Protein AF-A0A7I8W9K2-F1 (afdb_monomer)

Nearest PDB structures (foldseek):
  5vo0-assembly1_D  TM=5.018E-01  e=1.027E-08  Danio rerio
  3hcs-assembly1_A  TM=4.971E-01  e=1.873E-08  Homo sapiens
  5h7r-assembly1_D  TM=5.453E-01  e=1.489E-05  Homo sapiens
  5din-assembly1_A  TM=5.392E-01  e=4.636E-05  Homo sapiens
  4wz2-assembly3_C  TM=7.293E-01  e=5.681E-03  Legionella pneumophila str. Paris

InterPro domains:
  IPR001841 Zinc finger, RING-type [PS50089] (8-43)
  IPR013083 Zinc finger, RING/FYVE/PHD-type [G3DSA:3.30.40.10] (7-65)
  IPR013083 Zinc finger, RING/FYVE/PHD-type [G3DSA:3.30.40.10] (66-143)

Radius of gyration: 35.82 Å; Cα contacts (8 Å, |Δi|>4): 199; chains: 1; bounding box: 78×26×109 Å

Secondary structure (DSSP, 8-state):
---SSSS-TTT--STTEEEE-TTS-EEEHHHHHHHHHHH-B-TTSSSB--GGGPEEP---S-----EEE-TTGGGT---EEEGGGHHHHHHH-TT-EEE-TTS-EEEGGGHHHHHHH-SEEE-TTT--EEEB-TTS-B-S-HHHHHHHHHHHHHHHHHHHHHHHHHHHHHHHHHHHHHHHHHHHHHHHHHHHHHHHHHHHHHHHHHHHHHHHHHHHHHHTT-

Structure (mmCIF, N/CA/C/O backbone):
data_AF-A0A7I8W9K2-F1
#
_entry.id   AF-A0A7I8W9K2-F1
#
loop_
_atom_site.group_PDB
_atom_site.id
_atom_site.type_symbol
_atom_site.label_atom_id
_atom_site.label_alt_id
_atom_site.label_comp_id
_atom_site.label_asym_id
_atom_site.label_entity_id
_atom_site.label_seq_id
_atom_site.pdbx_PDB_ins_code
_atom_site.Cartn_x
_atom_site.Cartn_y
_atom_site.Cartn_z
_atom_site.occupancy
_atom_site.B_iso_or_equiv
_atom_site.auth_seq_id
_atom_site.auth_comp_id
_atom_site.auth_asym_id
_atom_site.auth_atom_id
_atom_site.pdbx_PDB_model_num
ATOM 1 N N . MET A 1 1 ? -45.034 -5.110 -5.302 1.00 35.03 1 MET A N 1
ATOM 2 C CA . MET A 1 1 ? -44.748 -4.056 -4.300 1.00 35.03 1 MET A CA 1
ATOM 3 C C . MET A 1 1 ? -43.689 -4.571 -3.325 1.00 35.03 1 MET A C 1
ATOM 5 O O . MET A 1 1 ? -44.062 -5.286 -2.407 1.00 35.03 1 MET A O 1
ATOM 9 N N . GLY A 1 2 ? -42.384 -4.327 -3.512 1.00 41.03 2 GLY A N 1
ATOM 10 C CA . GLY A 1 2 ? -41.411 -4.989 -2.618 1.00 41.03 2 GLY A CA 1
ATOM 11 C C . GLY A 1 2 ? -39.922 -4.679 -2.772 1.00 41.03 2 GLY A C 1
ATOM 12 O O . GLY A 1 2 ? -39.135 -5.603 -2.649 1.00 41.03 2 GLY A O 1
ATOM 13 N N . LEU A 1 3 ? -39.515 -3.428 -3.021 1.00 41.66 3 LEU A N 1
ATOM 14 C CA . LEU A 1 3 ? -38.087 -3.090 -3.209 1.00 41.66 3 LEU A CA 1
ATOM 15 C C . LEU A 1 3 ? -37.540 -1.968 -2.302 1.00 41.66 3 LEU A C 1
ATOM 17 O O . LEU A 1 3 ? -36.414 -1.534 -2.496 1.00 41.66 3 LEU A O 1
ATOM 21 N N . LEU A 1 4 ? -38.279 -1.503 -1.285 1.00 45.50 4 LEU A N 1
ATOM 22 C CA . LEU A 1 4 ? -37.840 -0.367 -0.445 1.00 45.50 4 LEU A CA 1
ATOM 23 C C . LEU A 1 4 ? -37.271 -0.740 0.939 1.00 45.50 4 LEU A C 1
ATOM 25 O O . LEU A 1 4 ? -37.030 0.145 1.756 1.00 45.50 4 LEU A O 1
ATOM 29 N N . ASN A 1 5 ? -37.051 -2.028 1.223 1.00 55.22 5 ASN A N 1
ATOM 30 C CA . ASN A 1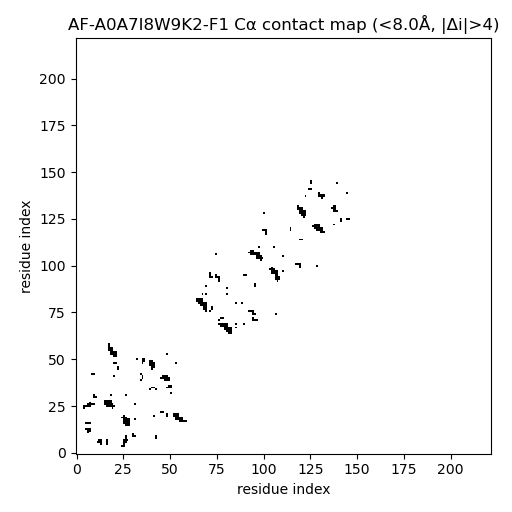 5 ? -36.695 -2.507 2.571 1.00 55.22 5 ASN A CA 1
ATOM 31 C C . ASN A 1 5 ? -35.234 -2.957 2.752 1.00 55.22 5 ASN A C 1
ATOM 33 O O . ASN A 1 5 ? -34.888 -3.439 3.833 1.00 55.22 5 ASN A O 1
ATOM 37 N N . ASP A 1 6 ? -34.378 -2.765 1.745 1.00 66.06 6 ASP A N 1
ATOM 38 C CA . ASP A 1 6 ? -32.968 -3.186 1.772 1.00 66.06 6 ASP A CA 1
ATOM 39 C C . ASP A 1 6 ? -31.984 -2.006 1.685 1.00 66.06 6 ASP A C 1
ATOM 41 O O . ASP A 1 6 ? -30.847 -2.171 1.262 1.00 66.06 6 ASP A O 1
ATOM 45 N N . ILE A 1 7 ? -32.388 -0.808 2.124 1.00 74.06 7 ILE A N 1
ATOM 46 C CA . ILE A 1 7 ? -31.500 0.359 2.255 1.00 74.06 7 ILE A CA 1
ATOM 47 C C . ILE A 1 7 ? -31.399 0.743 3.733 1.00 74.06 7 ILE A C 1
ATOM 49 O O . ILE A 1 7 ? -32.410 0.925 4.416 1.00 74.06 7 ILE A O 1
ATOM 53 N N . CYS A 1 8 ? -30.177 0.894 4.249 1.00 83.75 8 CYS A N 1
ATOM 54 C CA . CYS A 1 8 ? -29.978 1.386 5.607 1.00 83.75 8 CYS A CA 1
ATOM 55 C C . CYS A 1 8 ? -30.310 2.883 5.679 1.00 83.75 8 CYS A C 1
ATOM 57 O O . CYS A 1 8 ? -29.590 3.695 5.118 1.00 83.75 8 CYS A O 1
ATOM 59 N N . LEU A 1 9 ? -31.330 3.281 6.443 1.00 81.50 9 LEU A N 1
ATOM 60 C CA . LEU A 1 9 ? -31.751 4.693 6.557 1.00 81.50 9 LEU A CA 1
ATOM 61 C C . LEU A 1 9 ? -30.747 5.621 7.272 1.00 81.50 9 LEU A C 1
ATOM 63 O O . LEU A 1 9 ? -30.999 6.814 7.389 1.00 81.50 9 LEU A O 1
ATOM 67 N N . ILE A 1 10 ? -29.644 5.083 7.802 1.00 83.56 10 ILE A N 1
ATOM 68 C CA . ILE A 1 10 ? -28.593 5.879 8.452 1.00 83.56 10 ILE A CA 1
ATOM 69 C C . ILE A 1 10 ? -27.501 6.263 7.445 1.00 83.56 10 ILE A C 1
ATOM 71 O O . ILE A 1 10 ? -27.052 7.402 7.451 1.00 83.56 10 ILE A O 1
ATOM 75 N N . CYS A 1 11 ? -27.062 5.325 6.598 1.00 85.12 11 CYS A N 1
ATOM 76 C CA . CYS A 1 11 ? -25.961 5.534 5.646 1.00 85.12 11 CYS A CA 1
ATOM 77 C C . CYS A 1 11 ? -26.377 5.443 4.171 1.00 85.12 11 CYS A C 1
ATOM 79 O O . CYS A 1 11 ? -25.538 5.587 3.289 1.00 85.12 11 CYS A O 1
ATOM 81 N N . SER A 1 12 ? -27.652 5.167 3.904 1.00 81.56 12 SER A N 1
ATOM 82 C CA . SER A 1 12 ? -28.241 5.003 2.572 1.00 81.56 12 SER A CA 1
ATOM 83 C C . SER A 1 12 ? -27.570 3.931 1.700 1.00 81.56 12 SER A C 1
ATOM 85 O O . SER A 1 12 ? -27.620 4.008 0.477 1.00 81.56 12 SER A O 1
ATOM 87 N N . ASN A 1 13 ? -26.961 2.908 2.312 1.00 70.44 13 ASN A N 1
ATOM 88 C CA . ASN A 1 13 ? -26.264 1.818 1.619 1.00 70.44 13 ASN A CA 1
ATOM 89 C C . ASN A 1 13 ? -27.007 0.472 1.778 1.00 70.44 13 ASN A C 1
ATOM 91 O O . ASN A 1 13 ? -27.654 0.223 2.799 1.00 70.44 13 ASN A O 1
ATOM 95 N N . VAL A 1 14 ? -26.887 -0.394 0.767 1.00 67.06 14 VAL A N 1
ATOM 96 C CA . VAL A 1 14 ? -27.492 -1.742 0.676 1.00 67.06 14 VAL A CA 1
ATOM 97 C C . VAL A 1 14 ? -26.505 -2.835 1.113 1.00 67.06 14 VAL A C 1
ATOM 99 O O . VAL A 1 14 ? -26.891 -3.889 1.613 1.00 67.06 14 VAL A O 1
ATOM 102 N N . SER A 1 15 ? -25.202 -2.590 0.951 1.00 58.88 15 SER A N 1
ATOM 103 C CA . SER A 1 15 ? -24.179 -3.646 0.961 1.00 58.88 15 SER A CA 1
ATOM 104 C C . SER A 1 15 ? -23.826 -4.222 2.341 1.00 58.88 15 SER A C 1
ATOM 106 O O . SER A 1 15 ? -23.257 -5.311 2.406 1.00 58.88 15 SER A O 1
ATOM 108 N N . GLU A 1 16 ? -24.181 -3.563 3.445 1.00 68.31 16 GLU A N 1
ATOM 109 C CA . GLU A 1 16 ? -23.749 -3.954 4.802 1.00 68.31 16 GLU A CA 1
ATOM 110 C C . GLU A 1 16 ? -24.895 -4.258 5.778 1.00 68.31 16 GLU A C 1
ATOM 112 O O . GLU A 1 16 ? -24.684 -4.415 6.988 1.00 68.31 16 GLU A O 1
ATOM 117 N N . ILE A 1 17 ? -26.122 -4.367 5.272 1.00 75.44 17 ILE A N 1
ATOM 118 C CA . ILE A 1 17 ? -27.289 -4.641 6.106 1.00 75.44 17 ILE A CA 1
ATOM 119 C C . ILE A 1 17 ? -27.158 -6.021 6.754 1.00 75.44 17 ILE A C 1
ATOM 121 O O . ILE A 1 17 ? -27.077 -7.046 6.087 1.00 75.44 17 ILE A O 1
ATOM 125 N N . SER A 1 18 ? -27.117 -6.025 8.082 1.00 80.19 18 SER A N 1
ATOM 126 C CA . SER A 1 18 ? -26.695 -7.183 8.885 1.00 80.19 18 SER A CA 1
ATOM 127 C C . SER A 1 18 ? -27.532 -7.375 10.148 1.00 80.19 18 SER A C 1
ATOM 129 O O . SER A 1 18 ? -27.419 -8.406 10.808 1.00 80.19 18 SER A O 1
ATOM 131 N N . VAL A 1 19 ? -28.382 -6.407 10.498 1.00 87.19 19 VAL A N 1
ATOM 132 C CA . VAL A 1 19 ? -29.244 -6.470 11.684 1.00 87.19 19 VAL A CA 1
ATOM 133 C C . VAL A 1 19 ? -30.659 -6.012 11.362 1.00 87.19 19 VAL A C 1
ATOM 135 O O . VAL A 1 19 ? -30.859 -5.108 10.544 1.00 87.19 19 VAL A O 1
ATOM 138 N N . ARG A 1 20 ? -31.637 -6.616 12.036 1.00 88.31 20 ARG A N 1
ATOM 139 C CA . ARG A 1 20 ? -33.055 -6.269 11.961 1.00 88.31 20 ARG A CA 1
ATOM 140 C C . ARG A 1 20 ? -33.575 -5.867 13.338 1.00 88.31 20 ARG A C 1
ATOM 142 O O . ARG A 1 20 ? -33.264 -6.501 14.342 1.00 88.31 20 ARG A O 1
ATOM 149 N N . THR A 1 21 ? -34.348 -4.789 13.391 1.00 88.94 21 THR A N 1
ATOM 150 C CA . THR A 1 21 ? -35.059 -4.366 14.604 1.00 88.94 21 THR A CA 1
ATOM 151 C C . THR A 1 21 ? -36.351 -5.176 14.790 1.00 88.94 21 THR A C 1
ATOM 153 O O . THR A 1 21 ? -36.904 -5.652 13.798 1.00 88.94 21 THR A O 1
ATOM 156 N N . PRO A 1 22 ? -36.927 -5.241 16.007 1.00 87.44 22 PRO A N 1
ATOM 157 C CA . PRO A 1 22 ? -38.222 -5.894 16.251 1.00 87.44 22 PRO A CA 1
ATOM 158 C C . PRO A 1 22 ? -39.375 -5.346 15.400 1.00 87.44 22 PRO A C 1
ATOM 160 O O . PRO A 1 22 ? -40.290 -6.072 15.041 1.00 87.44 22 PRO A O 1
ATOM 163 N N . CYS A 1 23 ? -39.318 -4.063 15.019 1.00 88.62 23 CYS A N 1
ATOM 164 C CA . CYS A 1 23 ? -40.285 -3.459 14.093 1.00 88.62 23 CYS A CA 1
ATOM 165 C C . CYS A 1 23 ? -40.056 -3.831 12.615 1.00 88.62 23 CYS A C 1
ATOM 167 O O . CYS A 1 23 ? -40.686 -3.258 11.729 1.00 88.62 23 CYS A O 1
ATOM 169 N N . GLY A 1 24 ? -39.126 -4.743 12.328 1.00 85.25 24 GLY A N 1
ATOM 170 C CA . GLY A 1 24 ? -38.904 -5.323 11.008 1.00 85.25 24 GLY A CA 1
ATOM 171 C C . GLY A 1 24 ? -37.949 -4.556 10.092 1.00 85.25 24 GLY A C 1
ATOM 172 O O . GLY A 1 24 ? -37.670 -5.053 8.998 1.00 85.25 24 GLY A O 1
ATOM 173 N N . ARG A 1 25 ? -37.417 -3.399 10.511 1.00 86.56 25 ARG A N 1
ATOM 174 C CA . ARG A 1 25 ? -36.495 -2.575 9.705 1.00 86.56 25 ARG A CA 1
ATOM 175 C C . ARG A 1 25 ? -35.069 -3.103 9.771 1.00 86.56 25 ARG A C 1
ATOM 177 O O . ARG A 1 25 ? -34.633 -3.588 10.812 1.00 86.56 25 ARG A O 1
ATOM 184 N N . LYS A 1 26 ? -34.334 -2.969 8.669 1.00 87.12 26 LYS A N 1
ATOM 185 C CA . LYS A 1 26 ? -32.972 -3.487 8.541 1.00 87.12 26 LYS A CA 1
ATOM 186 C C . LYS A 1 26 ? -31.943 -2.355 8.478 1.00 87.12 26 LYS A C 1
ATOM 188 O O . LYS A 1 26 ? -32.207 -1.300 7.904 1.00 87.12 26 LYS A O 1
ATOM 193 N N . PHE A 1 27 ? -30.773 -2.566 9.076 1.00 86.81 27 PHE A N 1
ATOM 194 C CA . PHE A 1 27 ? -29.684 -1.585 9.121 1.00 86.81 27 PHE A CA 1
ATOM 195 C C . PHE A 1 27 ? -28.313 -2.269 9.034 1.00 86.81 27 PHE A C 1
ATOM 197 O O . PHE A 1 27 ? -28.181 -3.468 9.298 1.00 86.81 27 PHE A O 1
ATOM 204 N N . CYS A 1 28 ? -27.270 -1.494 8.723 1.00 88.50 28 CYS A N 1
ATOM 205 C CA . CYS A 1 28 ? -25.892 -1.930 8.928 1.00 88.50 28 CYS A CA 1
ATOM 206 C C . CYS A 1 28 ? -25.599 -2.040 10.430 1.00 88.50 28 CYS A C 1
ATOM 208 O O . CYS A 1 28 ? -25.979 -1.158 11.209 1.00 88.50 28 CYS A O 1
ATOM 210 N N . LYS A 1 29 ? -24.899 -3.098 10.849 1.00 86.69 29 LYS A N 1
ATOM 211 C CA . LYS A 1 29 ? -24.508 -3.315 12.251 1.00 86.69 29 LYS A CA 1
ATOM 212 C C . LYS A 1 29 ? -23.670 -2.151 12.794 1.00 86.69 29 LYS A C 1
ATOM 214 O O . LYS A 1 29 ? -23.922 -1.680 13.901 1.00 86.69 29 LYS A O 1
ATOM 219 N N . SER A 1 30 ? -22.740 -1.652 11.981 1.00 86.38 30 SER A N 1
ATOM 220 C CA . SER A 1 30 ? -21.901 -0.477 12.256 1.00 86.38 30 SER A CA 1
ATOM 221 C C . SER A 1 30 ? -22.719 0.800 12.479 1.00 86.38 30 SER A C 1
ATOM 223 O O . SER A 1 30 ? -22.367 1.612 13.328 1.00 86.38 30 SER A O 1
ATOM 225 N N . CYS A 1 31 ? -23.841 0.961 11.776 1.00 88.44 31 CYS A N 1
ATOM 226 C CA . CYS A 1 31 ? -24.700 2.137 11.900 1.00 88.44 31 CYS A CA 1
ATOM 227 C C . CYS A 1 31 ? -25.658 2.053 13.096 1.00 88.44 31 CYS A C 1
ATOM 229 O O . CYS A 1 31 ? -25.833 3.033 13.822 1.00 88.44 31 CYS A O 1
ATOM 231 N N . LEU A 1 32 ? -26.305 0.901 13.305 1.00 90.50 32 LEU A N 1
ATOM 232 C CA . LEU A 1 32 ? -27.388 0.794 14.286 1.00 90.50 32 LEU A CA 1
ATOM 233 C C . LEU A 1 32 ? -26.888 0.612 15.724 1.00 90.50 32 LEU A C 1
ATOM 235 O O . LEU A 1 32 ? -27.469 1.208 16.633 1.00 90.50 32 LEU A O 1
ATOM 239 N N . LEU A 1 33 ? -25.823 -0.166 15.958 1.00 89.25 33 LEU A N 1
ATOM 240 C CA . LEU A 1 33 ? -25.354 -0.443 17.325 1.00 89.25 33 LEU A CA 1
ATOM 241 C C . LEU A 1 33 ? -24.956 0.836 18.089 1.00 89.25 33 LEU A C 1
ATOM 243 O O . LEU A 1 33 ? -25.465 1.028 19.198 1.00 89.25 33 LEU A O 1
ATOM 247 N N . PRO A 1 34 ? -24.152 1.766 17.525 1.00 89.38 34 PRO A N 1
ATOM 248 C CA . PRO A 1 34 ? -23.794 3.005 18.222 1.00 89.38 34 PRO A CA 1
ATOM 249 C C . PRO A 1 34 ? -24.986 3.945 18.442 1.00 89.38 34 PRO A C 1
ATOM 251 O O . PRO A 1 34 ? -24.954 4.798 19.333 1.00 89.38 34 PRO A O 1
ATOM 254 N N . TYR A 1 35 ? -26.029 3.838 17.613 1.00 91.00 35 TYR A N 1
ATOM 255 C CA . TYR A 1 35 ? -27.252 4.624 17.761 1.00 91.00 35 TYR A CA 1
ATOM 256 C C . TYR A 1 35 ? -28.097 4.103 18.928 1.00 91.00 35 TYR A C 1
ATOM 258 O O . TYR A 1 35 ? -28.429 4.860 19.843 1.00 91.00 35 TYR A O 1
ATOM 266 N N . VAL A 1 36 ? -28.404 2.803 18.930 1.00 90.88 36 VAL A N 1
ATOM 267 C CA . VAL A 1 36 ? -29.251 2.167 19.951 1.00 90.88 36 VAL A CA 1
ATOM 268 C C . VAL A 1 36 ? -28.601 2.226 21.327 1.00 90.88 36 VAL A C 1
ATOM 270 O O . VAL A 1 36 ? -29.295 2.526 22.296 1.00 90.88 36 VAL A O 1
ATOM 273 N N . ALA A 1 37 ? -27.277 2.059 21.407 1.00 89.12 37 ALA A N 1
ATOM 274 C CA . ALA A 1 37 ? -26.525 2.205 22.653 1.00 89.12 37 ALA A CA 1
ATOM 275 C C . ALA A 1 37 ? -26.700 3.587 23.317 1.00 89.12 37 ALA A C 1
ATOM 277 O O . ALA A 1 37 ? -26.566 3.705 24.531 1.00 89.12 37 ALA A O 1
ATOM 278 N N . ARG A 1 38 ? -27.013 4.631 22.533 1.00 88.62 38 ARG A N 1
ATOM 279 C CA . ARG A 1 38 ? -27.212 6.004 23.028 1.00 88.62 38 ARG A CA 1
ATOM 280 C C . ARG A 1 38 ? -28.679 6.390 23.185 1.00 88.62 38 ARG A C 1
ATOM 282 O O . ARG A 1 38 ? -29.017 7.131 24.103 1.00 88.62 38 ARG A O 1
ATOM 289 N N . LYS A 1 39 ? -29.542 5.974 22.256 1.00 87.94 39 LYS A N 1
ATOM 290 C CA . LYS A 1 39 ? -30.918 6.489 22.133 1.00 87.94 39 LYS A CA 1
ATOM 291 C C . LYS A 1 39 ? -32.008 5.480 22.499 1.00 87.94 39 LYS A C 1
ATOM 293 O O . LYS A 1 39 ? -33.160 5.897 22.603 1.00 87.94 39 LYS A O 1
ATOM 298 N N . PHE A 1 40 ? -31.681 4.194 22.668 1.00 89.62 40 PHE A N 1
ATOM 299 C CA . PHE A 1 40 ? -32.615 3.114 23.046 1.00 89.62 40 PHE A CA 1
ATOM 300 C C . PHE A 1 40 ? -33.936 3.095 22.250 1.00 89.62 40 PHE A C 1
ATOM 302 O O . PHE A 1 40 ? -35.010 2.761 22.758 1.00 89.62 40 PHE A O 1
ATOM 309 N N . SER A 1 41 ? -33.879 3.511 20.988 1.00 91.31 41 SER A N 1
ATOM 310 C CA . SER A 1 41 ? -35.041 3.682 20.120 1.00 91.31 41 SER A CA 1
ATOM 311 C C . SER A 1 41 ? -34.679 3.386 18.674 1.00 91.31 41 SER A C 1
ATOM 313 O O . SER A 1 41 ? -33.517 3.480 18.271 1.00 91.31 41 SER A O 1
ATOM 315 N N . CYS A 1 42 ? -35.683 2.981 17.896 1.00 87.88 42 CYS A N 1
ATOM 316 C CA . CYS A 1 42 ? -35.532 2.826 16.459 1.00 87.88 42 CYS A CA 1
ATOM 317 C C . CYS A 1 42 ? -35.206 4.196 15.839 1.00 87.88 42 CYS A C 1
ATOM 319 O O . CYS A 1 42 ? -35.863 5.172 16.203 1.00 87.88 42 CYS A O 1
ATOM 321 N N . PRO A 1 43 ? -34.271 4.291 14.873 1.00 88.00 43 PRO A N 1
ATOM 322 C CA . PRO A 1 43 ? -33.992 5.543 14.164 1.00 88.00 43 PRO A CA 1
ATOM 323 C C . PRO A 1 43 ? -35.232 6.204 13.545 1.00 88.00 43 PRO A C 1
ATOM 325 O O . PRO A 1 43 ? -35.310 7.425 13.488 1.00 88.00 43 PRO A O 1
ATOM 328 N N . ASN A 1 44 ? -36.240 5.410 13.162 1.00 85.62 44 ASN A N 1
ATOM 329 C CA . ASN A 1 44 ? -37.522 5.914 12.657 1.00 85.62 44 ASN A CA 1
ATOM 330 C C . ASN A 1 44 ? -38.551 6.236 13.761 1.00 85.62 44 ASN A C 1
ATOM 332 O O . ASN A 1 44 ? -39.732 6.407 13.484 1.00 85.62 44 ASN A O 1
ATOM 336 N N . ARG A 1 45 ? -38.129 6.233 15.031 1.00 84.38 45 ARG A N 1
ATOM 337 C CA . ARG A 1 45 ? -38.926 6.550 16.232 1.00 84.38 45 ARG A CA 1
ATOM 338 C C . ARG A 1 45 ? -40.223 5.751 16.409 1.00 84.38 45 ARG A C 1
ATOM 340 O O . ARG A 1 45 ? -41.069 6.129 17.205 1.00 84.38 45 ARG A O 1
ATOM 347 N N . CYS A 1 46 ? -40.362 4.618 15.728 1.00 87.12 46 CYS A N 1
ATOM 348 C CA . CYS A 1 46 ? -41.579 3.810 15.774 1.00 87.12 46 CYS A CA 1
ATOM 349 C C . CYS A 1 46 ? -41.655 2.862 16.982 1.00 87.12 46 CYS A C 1
ATOM 351 O O . CYS A 1 46 ? -42.719 2.329 17.267 1.00 87.12 46 CYS A O 1
ATOM 353 N N . CYS A 1 47 ? -40.539 2.604 17.673 1.00 86.19 47 CYS A N 1
ATOM 354 C CA . CYS A 1 47 ? -40.505 1.752 18.864 1.00 86.19 47 CYS A CA 1
ATOM 355 C C . CYS A 1 47 ? -39.253 1.998 19.724 1.00 86.19 47 CYS A C 1
ATOM 357 O O . CYS A 1 47 ? -38.235 2.515 19.242 1.00 86.19 47 CYS A O 1
ATOM 359 N N . ARG A 1 48 ? -39.322 1.596 21.001 1.00 89.62 48 ARG A N 1
ATOM 360 C CA . ARG A 1 48 ? -38.147 1.448 21.876 1.00 89.62 48 ARG A CA 1
ATOM 361 C C . ARG A 1 48 ? -37.472 0.109 21.608 1.00 89.62 48 ARG A C 1
ATOM 363 O O . ARG A 1 48 ? -38.163 -0.887 21.421 1.00 89.62 48 ARG A O 1
ATOM 370 N N . ILE A 1 49 ? -36.142 0.104 21.592 1.00 90.62 49 ILE A N 1
ATOM 371 C CA . ILE A 1 49 ? -35.329 -1.087 21.309 1.00 90.62 49 ILE A CA 1
ATOM 372 C C . ILE A 1 49 ? -34.066 -1.082 22.173 1.00 90.62 49 ILE A C 1
ATOM 374 O O . ILE A 1 49 ? -33.457 -0.029 22.388 1.00 90.62 49 ILE A O 1
ATOM 378 N N . LYS A 1 50 ? -33.659 -2.257 22.651 1.00 90.06 50 LYS A N 1
ATOM 379 C CA . LYS A 1 50 ? -32.364 -2.521 23.291 1.00 90.06 50 LYS A CA 1
ATOM 380 C C . LYS A 1 50 ? -31.466 -3.305 22.335 1.00 90.06 50 LYS A C 1
ATOM 382 O O . LYS A 1 50 ? -31.925 -3.869 21.348 1.00 90.06 50 LYS A O 1
ATOM 387 N N . LEU A 1 51 ? -30.170 -3.365 22.644 1.00 86.06 51 LEU A N 1
ATOM 388 C CA . LEU A 1 51 ? -29.203 -4.122 21.839 1.00 86.06 51 LEU A CA 1
ATOM 389 C C . LEU A 1 51 ? -29.518 -5.627 21.796 1.00 86.06 51 LEU A C 1
ATOM 391 O O . LEU A 1 51 ? -29.279 -6.257 20.773 1.00 86.06 51 LEU A O 1
ATOM 395 N N . SER A 1 52 ? -30.083 -6.175 22.877 1.00 87.50 52 SER A N 1
ATOM 396 C CA . SER A 1 52 ? -30.548 -7.566 22.973 1.00 87.50 52 SER A CA 1
ATOM 397 C C . SER A 1 52 ? -31.697 -7.897 22.026 1.00 87.50 52 SER A C 1
ATOM 399 O O . SER A 1 52 ? -31.890 -9.057 21.690 1.00 87.50 52 SER A O 1
ATOM 401 N N . ASP A 1 53 ? -32.455 -6.885 21.605 1.00 87.31 53 ASP A N 1
ATOM 402 C CA . ASP A 1 53 ? -33.681 -7.066 20.829 1.00 87.31 53 ASP A CA 1
ATOM 403 C C . ASP A 1 53 ? -33.384 -7.102 19.317 1.00 87.31 53 ASP A C 1
ATOM 405 O O . ASP A 1 53 ? -34.296 -7.193 18.500 1.00 87.31 53 ASP A O 1
ATOM 409 N N . LEU A 1 54 ? -32.111 -6.963 18.927 1.00 87.75 54 LEU A N 1
ATOM 410 C CA . LEU A 1 54 ? -31.682 -6.927 17.534 1.00 87.75 54 LEU A CA 1
ATOM 411 C C . LEU A 1 54 ? -31.429 -8.339 17.010 1.00 87.75 54 LEU A C 1
ATOM 413 O O . LEU A 1 54 ? -30.559 -9.057 17.502 1.00 87.75 54 LEU A O 1
ATOM 417 N N . GLU A 1 55 ? -32.134 -8.700 15.945 1.00 87.44 55 GLU A N 1
ATOM 418 C CA . GLU A 1 55 ? -31.917 -9.956 15.239 1.00 87.44 55 GLU A CA 1
ATOM 419 C C . GLU A 1 55 ? -30.737 -9.800 14.271 1.00 87.44 55 GLU A C 1
ATOM 421 O O . GLU A 1 55 ? -30.718 -8.895 13.429 1.00 87.44 55 GLU A O 1
ATOM 426 N N . GLN A 1 56 ? -29.736 -10.677 14.376 1.00 84.69 56 GLN A N 1
ATOM 427 C CA . GLN A 1 56 ? -28.674 -10.751 13.375 1.00 84.69 56 GLN A CA 1
ATOM 428 C C . GLN A 1 56 ? -29.200 -11.477 12.145 1.00 84.69 56 GLN A C 1
ATOM 430 O O . GLN A 1 56 ? -29.549 -12.656 12.201 1.00 84.69 56 GLN A O 1
ATOM 435 N N . LEU A 1 57 ? -29.230 -10.770 11.019 1.00 80.62 57 LEU A N 1
ATOM 436 C CA . LEU A 1 57 ? -29.624 -11.377 9.762 1.00 80.62 57 LEU A CA 1
ATOM 437 C C . LEU A 1 57 ? -28.502 -12.304 9.303 1.00 80.62 57 LEU A C 1
ATOM 439 O O . LEU A 1 57 ? -27.352 -11.882 9.157 1.00 80.62 57 LEU A O 1
ATOM 443 N N . LYS A 1 58 ? -28.846 -13.568 9.044 1.00 68.94 58 LYS A N 1
ATOM 444 C CA . LYS A 1 58 ? -27.976 -14.473 8.294 1.00 68.94 58 LYS A CA 1
ATOM 445 C C . LYS A 1 58 ? -27.891 -13.925 6.875 1.00 68.94 58 LYS A C 1
ATOM 447 O O . LYS A 1 58 ? -28.783 -14.160 6.069 1.00 68.94 58 LYS A O 1
ATOM 452 N N . ILE A 1 59 ? -26.852 -13.146 6.589 1.00 60.53 59 ILE A N 1
ATOM 453 C CA . ILE A 1 59 ? -26.532 -12.771 5.214 1.00 60.53 59 ILE A CA 1
ATOM 454 C C . ILE A 1 59 ? -26.138 -14.081 4.521 1.00 60.53 59 ILE A C 1
ATOM 456 O O . ILE A 1 59 ? -25.188 -14.721 4.990 1.00 60.53 59 ILE A O 1
ATOM 460 N N . PRO A 1 60 ? -26.845 -14.524 3.464 1.00 55.66 60 PRO A N 1
ATOM 461 C CA . PRO A 1 60 ? -26.381 -15.645 2.662 1.00 55.66 60 PRO A CA 1
ATOM 462 C C . PRO A 1 60 ? -24.936 -15.360 2.250 1.00 55.66 60 PRO A C 1
ATOM 464 O O . PRO A 1 60 ? -24.634 -14.282 1.736 1.00 55.66 60 PRO A O 1
ATOM 467 N N . LYS A 1 61 ? -24.017 -16.292 2.530 1.00 53.22 61 LYS A N 1
ATOM 468 C CA . LYS A 1 61 ? -22.597 -16.141 2.158 1.00 53.22 61 LYS A CA 1
ATOM 469 C C . LYS A 1 61 ? -22.395 -16.050 0.640 1.00 53.22 61 LYS A C 1
ATOM 471 O O . LYS A 1 61 ? -21.318 -15.674 0.194 1.00 53.22 61 LYS A O 1
ATOM 476 N N . GLU A 1 62 ? -23.436 -16.306 -0.137 1.00 55.06 62 GLU A N 1
ATOM 477 C CA . GLU A 1 62 ? -23.517 -16.035 -1.564 1.00 55.06 62 GLU A CA 1
ATOM 478 C C . GLU A 1 62 ? -24.080 -14.631 -1.788 1.00 55.06 62 GLU A C 1
ATOM 480 O O . GLU A 1 62 ? -25.195 -14.435 -2.261 1.00 55.06 62 GLU A O 1
ATOM 485 N N . LYS A 1 63 ? -23.280 -13.609 -1.474 1.00 57.09 63 LYS A N 1
ATOM 486 C CA . LYS A 1 63 ? -23.363 -12.423 -2.325 1.00 57.09 63 LYS A CA 1
ATOM 487 C C . LYS A 1 63 ? -22.852 -12.889 -3.678 1.00 57.09 63 LYS A C 1
ATOM 489 O O . LYS A 1 63 ? -21.686 -13.284 -3.759 1.00 57.09 63 LYS A O 1
ATOM 494 N N . GLU A 1 64 ? -23.716 -12.891 -4.693 1.00 56.25 64 GLU A N 1
ATOM 495 C CA . GLU A 1 64 ? -23.296 -12.998 -6.089 1.00 56.25 64 GLU A CA 1
ATOM 496 C C . GLU A 1 64 ? -22.007 -12.201 -6.246 1.00 56.25 64 GLU A C 1
ATOM 498 O O . GLU A 1 64 ? -21.925 -11.025 -5.874 1.00 56.25 64 GLU A O 1
ATOM 503 N N . VAL A 1 65 ? -20.950 -12.884 -6.670 1.00 67.56 65 VAL A N 1
ATOM 504 C CA . VAL A 1 65 ? -19.646 -12.259 -6.779 1.00 67.56 65 VAL A CA 1
ATOM 505 C C . VAL A 1 65 ? -19.753 -11.249 -7.908 1.00 67.56 65 VAL A C 1
ATOM 507 O O . VAL A 1 65 ? -19.677 -11.626 -9.074 1.00 67.56 65 VAL A O 1
ATOM 510 N N . VAL A 1 66 ? -19.982 -9.979 -7.560 1.00 77.19 66 VAL A N 1
ATOM 511 C CA . VAL A 1 66 ? -20.077 -8.887 -8.528 1.00 77.19 66 VAL A CA 1
ATOM 512 C C . VAL A 1 66 ? -18.753 -8.842 -9.277 1.00 77.19 66 VAL A C 1
ATOM 514 O O . VAL A 1 66 ? -17.722 -8.418 -8.743 1.00 77.19 66 VAL A O 1
ATOM 517 N N . LYS A 1 67 ? -18.784 -9.356 -10.506 1.00 86.12 67 LYS A N 1
ATOM 518 C CA . LYS A 1 67 ? -17.664 -9.302 -11.430 1.00 86.12 67 LYS A CA 1
ATOM 519 C C . LYS A 1 67 ? -17.700 -7.947 -12.105 1.00 86.12 67 LYS A C 1
ATOM 521 O O . LYS A 1 67 ? -18.676 -7.593 -12.763 1.00 86.12 67 LYS A O 1
ATOM 526 N N . VAL A 1 68 ? -16.627 -7.196 -11.940 1.00 90.62 68 VAL A N 1
ATOM 527 C CA . VAL A 1 68 ? -16.438 -5.906 -12.591 1.00 90.62 68 VAL A CA 1
ATOM 528 C C . VAL A 1 68 ? -15.398 -6.056 -13.689 1.00 90.62 68 VAL A C 1
ATOM 530 O O . VAL A 1 68 ? -14.415 -6.788 -13.556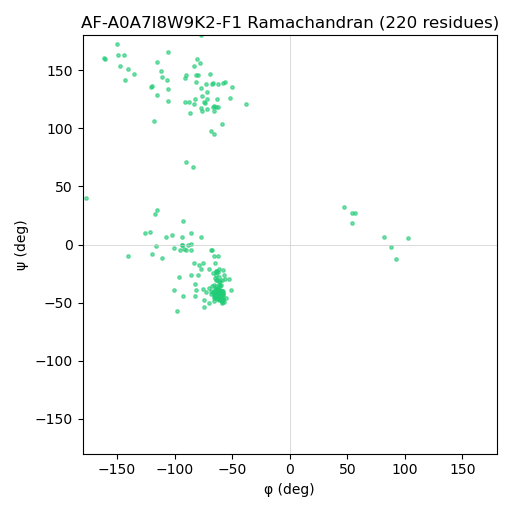 1.00 90.62 68 VAL A O 1
ATOM 533 N N . ARG A 1 69 ? -15.633 -5.371 -14.805 1.00 95.50 69 ARG A N 1
ATOM 534 C CA . ARG A 1 69 ? -14.697 -5.319 -15.925 1.00 95.50 69 ARG A CA 1
ATOM 535 C C . ARG A 1 69 ? -13.434 -4.574 -15.496 1.00 95.50 69 ARG A C 1
ATOM 537 O O . ARG A 1 69 ? -13.515 -3.552 -14.816 1.00 95.50 69 ARG A O 1
ATOM 544 N N . CYS A 1 70 ? -12.273 -5.071 -15.909 1.00 95.44 70 CYS A N 1
ATOM 545 C CA . CYS A 1 70 ? -11.003 -4.400 -15.651 1.00 95.44 70 CYS A CA 1
ATOM 546 C C . CYS A 1 70 ? -10.999 -2.964 -16.202 1.00 95.44 70 CYS A C 1
ATOM 548 O O . CYS A 1 70 ? -11.441 -2.715 -17.326 1.00 95.44 70 CYS A O 1
ATOM 550 N N . LYS A 1 71 ? -10.416 -2.025 -15.444 1.00 93.69 71 LYS A N 1
ATOM 551 C CA . LYS A 1 71 ? -10.243 -0.624 -15.870 1.00 93.69 71 LYS A CA 1
ATOM 552 C C . LYS A 1 71 ? -9.434 -0.468 -17.167 1.00 93.69 71 LYS A C 1
ATOM 554 O O . LYS A 1 71 ? -9.583 0.530 -17.858 1.00 93.69 71 LYS A O 1
ATOM 559 N N . TYR A 1 72 ? -8.618 -1.464 -17.522 1.00 95.31 72 TYR A N 1
ATOM 560 C CA . TYR A 1 72 ? -7.841 -1.506 -18.766 1.00 95.31 72 TYR A CA 1
ATOM 561 C C . TYR A 1 72 ? -8.559 -2.236 -19.911 1.00 95.31 72 TYR A C 1
ATOM 563 O O . TYR A 1 72 ? -7.919 -2.686 -20.859 1.00 95.31 72 TYR A O 1
ATOM 571 N N . SER A 1 73 ? -9.885 -2.388 -19.849 1.00 93.81 73 SER A N 1
ATOM 572 C CA . SER A 1 73 ? -10.634 -3.045 -20.928 1.00 93.81 73 SER A CA 1
ATOM 573 C C . SER A 1 73 ? -10.577 -2.275 -22.250 1.00 93.81 73 SER A C 1
ATOM 575 O O . SER A 1 73 ? -10.521 -2.904 -23.301 1.00 93.81 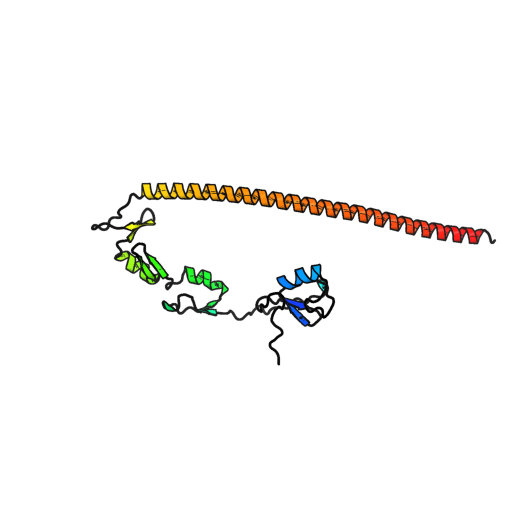73 SER A O 1
ATOM 577 N N . SER A 1 74 ? -10.468 -0.942 -22.212 1.00 91.62 74 SER A N 1
ATOM 578 C CA . SER A 1 74 ? -10.205 -0.112 -23.400 1.00 91.62 74 SER A CA 1
ATOM 579 C C . SER A 1 74 ? -8.855 -0.406 -24.063 1.00 91.62 74 SER A C 1
ATOM 581 O O . SER A 1 74 ? -8.699 -0.178 -25.255 1.00 91.62 74 SER A O 1
ATOM 583 N N . PHE A 1 75 ? -7.897 -0.946 -23.305 1.00 89.81 75 PHE A N 1
ATOM 584 C CA . PHE A 1 75 ? -6.595 -1.385 -23.804 1.00 89.81 75 PHE A CA 1
ATOM 585 C C . PHE A 1 75 ? -6.580 -2.872 -24.181 1.00 89.81 75 PHE A C 1
ATOM 587 O O . PHE A 1 75 ? -5.522 -3.400 -24.499 1.00 89.81 75 PHE A O 1
ATOM 594 N N . GLY A 1 76 ? -7.734 -3.550 -24.151 1.00 92.75 76 GLY A N 1
ATOM 595 C CA . GLY A 1 76 ? -7.875 -4.938 -24.590 1.00 92.75 76 GLY A CA 1
ATOM 596 C C . GLY A 1 76 ? -7.959 -5.971 -23.469 1.00 92.75 76 GLY A C 1
ATOM 597 O O . GLY A 1 76 ? -8.009 -7.160 -23.765 1.00 92.75 76 GLY A O 1
ATOM 598 N N . CYS A 1 77 ? -8.020 -5.570 -22.191 1.00 95.81 77 CYS A N 1
ATOM 599 C CA . CYS A 1 77 ? -8.225 -6.535 -21.109 1.00 95.81 77 CYS A CA 1
ATOM 600 C C . CYS A 1 77 ? -9.633 -7.165 -21.182 1.00 95.81 77 CYS A C 1
ATOM 602 O O . CYS A 1 77 ? -10.622 -6.439 -21.020 1.00 95.81 77 CYS A O 1
ATOM 604 N N . PRO A 1 78 ? -9.756 -8.498 -21.357 1.00 94.88 78 PRO A N 1
ATOM 605 C CA . PRO A 1 78 ? -11.056 -9.166 -21.415 1.00 94.88 78 PRO A CA 1
ATOM 606 C C . PRO A 1 78 ? -11.597 -9.532 -20.024 1.00 94.88 78 PRO A C 1
ATOM 608 O O . PRO A 1 78 ? -12.703 -10.052 -19.902 1.00 94.88 78 PRO A O 1
ATOM 611 N N . ALA A 1 79 ? -10.812 -9.311 -18.965 1.00 93.75 79 ALA A N 1
ATOM 612 C CA . ALA A 1 79 ? -11.112 -9.829 -17.643 1.00 93.75 79 ALA A CA 1
ATOM 613 C C . ALA A 1 79 ? -12.295 -9.100 -16.985 1.00 93.75 79 ALA A C 1
ATOM 615 O O . ALA A 1 79 ? -12.329 -7.868 -16.890 1.00 93.75 79 ALA A O 1
ATOM 616 N N . ALA A 1 80 ? -13.227 -9.896 -16.460 1.00 94.12 80 ALA A N 1
ATOM 617 C CA . ALA A 1 80 ? -14.220 -9.479 -15.482 1.00 94.12 80 ALA A CA 1
ATOM 618 C C . ALA A 1 80 ? -13.998 -10.296 -14.203 1.00 94.12 80 ALA A C 1
ATOM 620 O O . ALA A 1 80 ? -14.269 -11.500 -14.173 1.00 94.12 80 ALA A O 1
ATOM 621 N N . VAL A 1 81 ? -13.457 -9.651 -13.170 1.00 91.19 81 VAL A N 1
ATOM 622 C CA . VAL A 1 81 ? -13.015 -10.304 -11.928 1.00 91.19 81 VAL A CA 1
ATOM 623 C C . VAL A 1 81 ? -13.852 -9.831 -10.741 1.00 91.19 81 VAL A C 1
ATOM 625 O O . VAL A 1 81 ? -14.443 -8.749 -10.808 1.00 91.19 81 VAL A O 1
ATOM 628 N N . PRO A 1 82 ? -13.937 -10.619 -9.656 1.00 90.50 82 PRO A N 1
ATOM 629 C CA . PRO A 1 82 ? -14.564 -10.183 -8.413 1.00 90.50 82 PRO A CA 1
ATOM 630 C C . PRO A 1 82 ? -14.020 -8.826 -7.965 1.00 90.50 82 PRO A C 1
ATOM 632 O O . PRO A 1 82 ? -12.806 -8.634 -7.960 1.00 90.50 82 PRO A O 1
ATOM 635 N N . LEU A 1 83 ? -14.886 -7.904 -7.532 1.00 86.69 83 LEU A N 1
ATOM 636 C CA . LEU A 1 83 ? -14.447 -6.567 -7.098 1.00 86.69 83 LEU A CA 1
ATOM 637 C C . LEU A 1 83 ? -13.309 -6.615 -6.058 1.00 86.69 83 LEU A C 1
ATOM 639 O O . LEU A 1 83 ? -12.357 -5.851 -6.157 1.00 86.69 83 LEU A O 1
ATOM 643 N N . ARG A 1 84 ? -13.367 -7.566 -5.117 1.00 84.56 84 ARG A N 1
ATOM 644 C CA . ARG A 1 84 ? -12.337 -7.797 -4.084 1.00 84.56 84 ARG A CA 1
ATOM 645 C C . ARG A 1 84 ? -10.964 -8.227 -4.631 1.00 84.56 84 ARG A C 1
ATOM 647 O O . ARG A 1 84 ? -9.969 -8.087 -3.938 1.00 84.56 84 ARG A O 1
ATOM 654 N N . GLU A 1 85 ? -10.921 -8.794 -5.836 1.00 89.25 85 GLU A N 1
ATOM 655 C CA . GLU A 1 85 ? -9.708 -9.302 -6.498 1.00 89.25 85 GLU A CA 1
ATOM 656 C C . GLU A 1 85 ? -9.177 -8.315 -7.553 1.00 89.25 85 GLU A C 1
ATOM 658 O O . GLU A 1 85 ? -8.129 -8.554 -8.150 1.00 89.25 85 GLU A O 1
ATOM 663 N N . MET A 1 86 ? -9.868 -7.190 -7.783 1.00 91.88 86 MET A N 1
ATOM 664 C CA . MET A 1 86 ? -9.495 -6.208 -8.806 1.00 91.88 86 MET A CA 1
ATOM 665 C C . MET A 1 86 ? -8.097 -5.621 -8.575 1.00 91.88 86 MET A C 1
ATOM 667 O O . MET A 1 86 ? -7.342 -5.478 -9.534 1.00 91.88 86 MET A O 1
ATOM 671 N N . ASP A 1 87 ? -7.730 -5.318 -7.329 1.00 92.44 87 ASP A N 1
ATOM 672 C CA . ASP A 1 87 ? -6.419 -4.732 -7.022 1.00 92.44 87 ASP A CA 1
ATOM 673 C C . ASP A 1 87 ? -5.277 -5.702 -7.344 1.00 92.44 87 ASP A C 1
ATOM 675 O O . ASP A 1 87 ? -4.312 -5.322 -8.004 1.00 92.44 87 ASP A O 1
ATOM 679 N N . SER A 1 88 ? -5.431 -6.977 -6.973 1.00 94.00 88 SER A N 1
ATOM 680 C CA . SER A 1 88 ? -4.476 -8.030 -7.336 1.00 94.00 88 SER A CA 1
ATOM 681 C C . SER A 1 88 ? -4.407 -8.214 -8.852 1.00 94.00 88 SER A C 1
ATOM 683 O O . SER A 1 88 ? -3.318 -8.224 -9.419 1.00 94.00 88 SER A O 1
ATOM 685 N N . HIS A 1 89 ? -5.554 -8.261 -9.533 1.00 95.38 89 HIS A N 1
ATOM 686 C CA . HIS A 1 89 ? -5.590 -8.364 -10.990 1.00 95.38 89 HIS A CA 1
ATOM 687 C C . HIS A 1 89 ? -4.861 -7.202 -11.681 1.00 95.38 89 HIS A C 1
ATOM 689 O O . HIS A 1 89 ? -4.141 -7.421 -12.651 1.00 95.38 89 HIS A O 1
ATOM 695 N N . VAL A 1 90 ? -5.055 -5.963 -11.221 1.00 94.56 90 VAL A N 1
ATOM 696 C CA . VAL A 1 90 ? -4.462 -4.762 -11.830 1.00 94.56 90 VAL A CA 1
ATOM 697 C C . VAL A 1 90 ? -2.933 -4.788 -11.791 1.00 94.56 90 VAL A C 1
ATOM 699 O O . VAL A 1 90 ? -2.315 -4.322 -12.753 1.00 94.56 90 VAL A O 1
ATOM 702 N N . ILE A 1 91 ? -2.339 -5.346 -10.732 1.00 93.69 91 ILE A N 1
ATOM 703 C CA . ILE A 1 91 ? -0.882 -5.498 -10.587 1.00 93.69 91 ILE A CA 1
ATOM 704 C C . ILE A 1 91 ?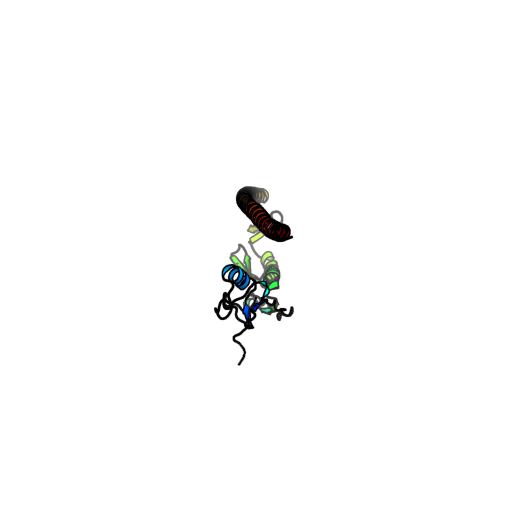 -0.329 -6.380 -11.716 1.00 93.69 91 ILE A C 1
ATOM 706 O O . ILE A 1 91 ? 0.602 -5.977 -12.419 1.00 93.69 91 ILE A O 1
ATOM 710 N N . ASP A 1 92 ? -0.978 -7.516 -11.967 1.00 94.19 92 ASP A N 1
ATOM 711 C CA . ASP A 1 92 ? -0.525 -8.512 -12.947 1.00 94.19 92 ASP A CA 1
ATOM 712 C C . ASP A 1 92 ? -1.117 -8.310 -14.352 1.00 94.19 92 ASP A C 1
ATOM 714 O O . ASP A 1 92 ? -0.768 -9.009 -15.309 1.00 94.19 92 ASP A O 1
ATOM 718 N N . CYS A 1 93 ? -2.019 -7.340 -14.520 1.00 96.00 93 CYS A N 1
ATOM 719 C CA . CYS A 1 93 ? -2.719 -7.124 -15.777 1.00 96.00 93 CYS A CA 1
ATOM 720 C C . CYS A 1 93 ? -1.731 -6.757 -16.891 1.00 96.00 93 CYS A C 1
ATOM 722 O O . CYS A 1 93 ? -1.076 -5.713 -16.858 1.00 96.00 93 CYS A O 1
ATOM 724 N N . LYS A 1 94 ? -1.667 -7.596 -17.928 1.00 96.19 94 LYS A N 1
ATOM 725 C CA . LYS A 1 94 ? -0.815 -7.399 -19.115 1.00 96.19 94 LYS A CA 1
ATOM 726 C C . LYS A 1 94 ? -1.172 -6.146 -19.923 1.00 96.19 94 LYS A C 1
ATOM 728 O O . LYS A 1 94 ? -0.325 -5.596 -20.618 1.00 96.19 94 LYS A O 1
ATOM 733 N N . PHE A 1 95 ? -2.409 -5.676 -19.787 1.00 96.50 95 PHE A N 1
ATOM 734 C CA . PHE A 1 95 ? -2.935 -4.490 -20.463 1.00 96.50 95 PHE A CA 1
ATOM 735 C C . PHE A 1 95 ? -2.816 -3.217 -19.625 1.00 96.50 95 PHE A C 1
ATOM 737 O O . PHE A 1 95 ? -3.223 -2.149 -20.082 1.00 96.50 95 PHE A O 1
ATOM 744 N N . ARG A 1 96 ? -2.272 -3.303 -18.400 1.00 95.50 96 ARG A N 1
ATOM 745 C CA . ARG A 1 96 ? -2.021 -2.106 -17.596 1.00 95.50 96 ARG A CA 1
ATOM 746 C C . ARG A 1 96 ? -1.095 -1.167 -18.359 1.00 95.50 96 ARG A C 1
ATOM 748 O O . ARG A 1 96 ? -0.129 -1.605 -18.981 1.00 95.50 96 ARG A O 1
ATOM 755 N N . THR A 1 97 ? -1.394 0.120 -18.297 1.00 94.00 97 THR A N 1
ATOM 756 C CA . THR A 1 97 ? -0.594 1.154 -18.949 1.00 94.00 97 THR A CA 1
ATOM 757 C C . THR A 1 97 ? 0.679 1.419 -18.154 1.00 94.00 97 THR A C 1
ATOM 759 O O . THR A 1 97 ? 0.613 1.708 -16.958 1.00 94.00 97 THR A O 1
ATOM 762 N N . VAL A 1 98 ? 1.820 1.372 -18.828 1.00 92.31 98 VAL A N 1
ATOM 763 C CA . VAL A 1 98 ? 3.145 1.698 -18.300 1.00 92.31 98 VAL A CA 1
ATOM 764 C C . VAL A 1 98 ? 3.706 2.857 -19.118 1.00 92.31 98 VAL A C 1
ATOM 766 O O . VAL A 1 98 ? 3.581 2.887 -20.345 1.00 92.31 98 VAL A O 1
ATOM 769 N N . LYS A 1 99 ? 4.308 3.833 -18.438 1.00 92.50 99 LYS A N 1
ATOM 770 C CA . LYS A 1 99 ? 4.999 4.959 -19.068 1.00 92.50 99 LYS A CA 1
ATOM 771 C C . LYS A 1 99 ? 6.503 4.741 -18.934 1.00 92.50 99 LYS A C 1
ATOM 773 O O . LYS A 1 99 ? 6.986 4.558 -17.823 1.00 92.50 99 LYS A O 1
ATOM 778 N N . CYS A 1 100 ? 7.215 4.738 -20.055 1.00 90.38 100 CYS A N 1
ATOM 779 C CA . CYS A 1 100 ? 8.676 4.721 -20.075 1.00 90.38 100 CYS A CA 1
ATOM 780 C C . CYS A 1 100 ? 9.222 6.148 -19.910 1.00 90.38 100 CYS A C 1
ATOM 782 O O . CYS A 1 100 ? 8.575 7.109 -20.332 1.00 90.38 100 CYS A O 1
ATOM 784 N N . ASP A 1 101 ? 10.438 6.287 -19.381 1.00 89.25 101 ASP A N 1
ATOM 785 C CA . ASP A 1 101 ? 11.134 7.577 -19.252 1.00 89.25 101 ASP A CA 1
ATOM 786 C C . ASP A 1 101 ? 11.481 8.223 -20.601 1.00 89.25 101 ASP A C 1
ATOM 788 O O . ASP A 1 101 ? 11.664 9.433 -20.677 1.00 89.25 101 ASP A O 1
ATOM 792 N N . CYS A 1 102 ? 11.436 7.465 -21.706 1.00 89.38 102 CYS A N 1
ATOM 793 C CA . CYS A 1 102 ? 11.455 8.046 -23.053 1.00 89.38 102 CYS A CA 1
ATOM 794 C C . CYS A 1 102 ? 10.171 8.825 -23.413 1.00 89.38 102 CYS A C 1
ATOM 796 O O . CYS A 1 102 ? 10.072 9.382 -24.505 1.00 89.38 102 CYS A O 1
ATOM 798 N N . GLY A 1 103 ? 9.160 8.817 -22.538 1.00 90.19 103 GLY A N 1
ATOM 799 C CA . GLY A 1 103 ? 7.882 9.507 -22.703 1.00 90.19 103 GLY A CA 1
ATOM 800 C C . GLY A 1 103 ? 6.774 8.664 -23.338 1.00 90.19 103 GLY A C 1
ATOM 801 O O . GLY A 1 103 ? 5.608 9.053 -23.260 1.00 90.19 103 GLY A O 1
ATOM 802 N N . ARG A 1 104 ? 7.087 7.500 -23.923 1.00 90.81 104 ARG A N 1
ATOM 803 C CA . ARG A 1 104 ? 6.076 6.622 -24.536 1.00 90.81 104 ARG A CA 1
ATOM 804 C C . ARG A 1 104 ? 5.229 5.914 -23.479 1.00 90.81 104 ARG A C 1
ATOM 806 O O . ARG A 1 104 ? 5.745 5.394 -22.489 1.00 90.81 104 ARG A O 1
ATOM 813 N N . THR A 1 105 ? 3.927 5.838 -23.734 1.00 93.62 105 THR A N 1
ATOM 814 C CA . THR A 1 105 ? 2.974 5.033 -22.963 1.00 93.62 105 THR A CA 1
ATOM 815 C C . THR A 1 105 ? 2.581 3.805 -23.769 1.00 93.62 105 THR A C 1
ATOM 817 O O . THR A 1 105 ? 2.293 3.906 -24.958 1.00 93.62 105 THR A O 1
ATOM 820 N N . MET A 1 106 ? 2.584 2.647 -23.122 1.00 92.88 106 MET A N 1
ATOM 821 C CA . MET A 1 106 ? 2.278 1.355 -23.737 1.00 92.88 106 MET A CA 1
ATOM 822 C C . MET A 1 106 ? 1.650 0.416 -22.712 1.00 92.88 106 MET A C 1
ATOM 824 O O . MET A 1 106 ? 1.576 0.742 -21.526 1.00 92.88 106 MET A O 1
ATOM 828 N N . THR A 1 107 ? 1.180 -0.747 -23.146 1.00 95.00 107 THR A N 1
ATOM 829 C CA . THR A 1 107 ? 0.745 -1.788 -22.208 1.00 95.00 107 THR A CA 1
ATOM 830 C C . THR A 1 107 ? 1.949 -2.523 -21.627 1.00 95.00 107 THR A C 1
ATOM 832 O O . THR A 1 107 ? 3.007 -2.591 -22.252 1.00 95.00 107 THR A O 1
ATOM 835 N N . ALA A 1 108 ? 1.796 -3.128 -20.454 1.00 93.31 108 ALA A N 1
ATOM 836 C CA . ALA A 1 108 ? 2.864 -3.924 -19.859 1.00 93.31 108 ALA A CA 1
ATOM 837 C C . ALA A 1 108 ? 3.321 -5.097 -20.736 1.00 93.31 108 ALA A C 1
ATOM 839 O O . ALA A 1 108 ? 4.493 -5.445 -20.707 1.00 93.31 108 ALA A O 1
ATOM 840 N N . SER A 1 109 ? 2.429 -5.673 -21.546 1.00 92.81 109 SER A N 1
ATOM 841 C CA . SER A 1 109 ? 2.798 -6.721 -22.507 1.00 92.81 109 SER A CA 1
ATOM 842 C C . SER A 1 109 ? 3.761 -6.254 -23.601 1.00 92.81 109 SER A C 1
ATOM 844 O O . SER A 1 109 ? 4.515 -7.061 -24.125 1.00 92.81 109 SER A O 1
ATOM 846 N N . GLN A 1 110 ? 3.761 -4.960 -23.925 1.00 92.19 110 GLN A N 1
ATOM 847 C CA . GLN A 1 110 ? 4.616 -4.371 -24.961 1.00 92.19 110 GLN A CA 1
ATOM 848 C C . GLN A 1 110 ? 5.963 -3.889 -24.409 1.00 92.19 110 GLN A C 1
ATOM 850 O O . GLN A 1 110 ? 6.807 -3.413 -25.168 1.00 92.19 110 GLN A O 1
ATOM 855 N N . LEU A 1 111 ? 6.158 -3.969 -23.092 1.00 89.25 111 LEU A N 1
ATOM 856 C CA . LEU A 1 111 ? 7.317 -3.396 -22.423 1.00 89.25 111 LEU A CA 1
ATOM 857 C C . LEU A 1 111 ? 8.619 -4.108 -22.820 1.00 89.25 111 LEU A C 1
ATOM 859 O O . LEU A 1 111 ? 9.603 -3.437 -23.123 1.00 89.25 111 LEU A O 1
ATOM 863 N N . ASP A 1 112 ? 8.596 -5.439 -22.908 1.00 87.06 112 ASP A N 1
ATOM 864 C CA . ASP A 1 112 ? 9.768 -6.240 -23.285 1.00 87.06 112 ASP A CA 1
ATOM 865 C C . ASP A 1 112 ? 10.237 -5.934 -24.712 1.00 87.06 112 ASP A C 1
ATOM 867 O O . ASP A 1 112 ? 11.434 -5.782 -24.964 1.00 87.06 112 ASP A O 1
ATOM 871 N N . ASP A 1 113 ? 9.303 -5.792 -25.655 1.00 89.69 113 ASP A N 1
ATOM 872 C CA . ASP A 1 113 ? 9.634 -5.431 -27.035 1.00 89.69 113 ASP A CA 1
ATOM 873 C C . ASP A 1 113 ? 10.116 -3.987 -27.142 1.00 89.69 113 ASP A C 1
ATOM 875 O O . ASP A 1 113 ? 11.064 -3.693 -27.874 1.00 89.69 113 ASP A O 1
ATOM 879 N N . HIS A 1 114 ? 9.523 -3.084 -26.363 1.00 90.19 114 HIS A N 1
ATOM 880 C CA . HIS A 1 114 ? 9.982 -1.707 -26.284 1.00 90.19 114 HIS A CA 1
ATOM 881 C C . HIS A 1 114 ? 11.423 -1.607 -25.767 1.00 90.19 114 HIS A C 1
ATOM 883 O O . HIS A 1 114 ? 12.222 -0.869 -26.347 1.00 90.19 114 HIS A O 1
ATOM 889 N N . TRP A 1 115 ? 11.788 -2.359 -24.726 1.00 84.00 115 TRP A N 1
ATOM 890 C CA . TRP A 1 115 ? 13.132 -2.321 -24.140 1.00 84.00 115 TRP A CA 1
ATOM 891 C C . TRP A 1 115 ? 14.242 -2.726 -25.113 1.00 84.00 115 TRP A C 1
ATOM 893 O O . TRP A 1 115 ? 15.360 -2.218 -24.998 1.00 84.00 115 TRP A O 1
ATOM 903 N N . LYS A 1 116 ? 13.949 -3.568 -26.108 1.00 84.25 116 LYS A N 1
ATOM 904 C CA . LYS A 1 116 ? 14.928 -3.969 -27.135 1.00 84.25 116 LYS A CA 1
ATOM 905 C C . LYS A 1 116 ? 15.401 -2.795 -27.996 1.00 84.25 116 LYS A C 1
ATOM 907 O O . LYS A 1 116 ? 16.540 -2.802 -28.447 1.00 84.25 116 LYS A O 1
ATOM 912 N N . ILE A 1 117 ? 14.544 -1.793 -28.205 1.00 85.25 117 ILE A N 1
ATOM 913 C CA . ILE A 1 117 ? 14.790 -0.670 -29.128 1.00 85.25 117 ILE A CA 1
ATOM 914 C C . ILE A 1 117 ? 14.789 0.702 -28.444 1.00 85.25 117 ILE A C 1
ATOM 916 O O . ILE A 1 117 ? 15.082 1.714 -29.079 1.00 85.25 117 ILE A O 1
ATOM 920 N N . CYS A 1 118 ? 14.414 0.775 -27.168 1.00 88.12 118 CYS A N 1
ATOM 921 C CA . CYS A 1 118 ? 14.351 2.040 -26.457 1.00 88.12 118 CYS A CA 1
ATOM 922 C C . CYS A 1 118 ? 15.744 2.520 -26.054 1.00 88.12 118 CYS A C 1
ATOM 924 O O . CYS A 1 118 ? 16.532 1.772 -25.470 1.00 88.12 118 CYS A O 1
ATOM 926 N N . ARG A 1 119 ? 16.001 3.813 -26.290 1.00 87.69 119 ARG A N 1
ATOM 927 C CA . ARG A 1 119 ? 17.185 4.496 -25.761 1.00 87.69 119 ARG A CA 1
ATOM 928 C C . ARG A 1 119 ? 17.211 4.468 -24.233 1.00 87.69 119 ARG A C 1
ATOM 930 O O . ARG A 1 119 ? 18.282 4.349 -23.665 1.00 87.69 119 ARG A O 1
ATOM 937 N N . TRP A 1 120 ? 16.056 4.568 -23.578 1.00 88.94 120 TRP A N 1
ATOM 938 C CA . TRP A 1 120 ? 15.933 4.457 -22.124 1.00 88.94 120 TRP A CA 1
ATOM 939 C C . TRP A 1 120 ? 15.682 3.008 -21.734 1.00 88.94 120 TRP A C 1
ATOM 941 O O . TRP A 1 120 ? 14.720 2.393 -22.199 1.00 88.94 120 TRP A O 1
ATOM 951 N N . ASN A 1 121 ? 16.539 2.451 -20.888 1.00 86.25 121 ASN A N 1
ATOM 952 C CA . ASN A 1 121 ? 16.406 1.065 -20.459 1.00 86.25 121 ASN A CA 1
ATOM 953 C C . ASN A 1 121 ? 16.945 0.891 -19.032 1.00 86.25 121 ASN A C 1
ATOM 955 O O . ASN A 1 121 ? 17.667 1.745 -18.520 1.00 86.25 121 ASN A O 1
ATOM 959 N N . LEU A 1 122 ? 16.584 -0.215 -18.389 1.00 84.94 122 LEU A N 1
ATOM 960 C CA . LEU A 1 122 ? 17.050 -0.564 -17.056 1.00 84.94 122 LEU A CA 1
ATOM 961 C C . LEU A 1 122 ? 18.508 -1.026 -17.116 1.00 84.94 122 LEU A C 1
ATOM 963 O O . LEU A 1 122 ? 18.838 -2.007 -17.782 1.00 84.94 122 LEU A O 1
ATOM 967 N N . CYS A 1 123 ? 19.379 -0.344 -16.379 1.00 86.00 123 CYS A N 1
ATOM 968 C CA . CYS A 1 123 ? 20.741 -0.807 -16.162 1.00 86.00 123 CYS A CA 1
ATOM 969 C C . CYS A 1 123 ? 20.726 -2.139 -15.401 1.00 86.00 123 CYS A C 1
ATOM 971 O O . CYS A 1 123 ? 20.201 -2.216 -14.294 1.00 86.00 123 CYS A O 1
ATOM 973 N N . GLY A 1 124 ? 21.365 -3.178 -15.941 1.00 83.88 124 GLY A N 1
ATOM 974 C CA . GLY A 1 124 ? 21.387 -4.512 -15.322 1.00 83.88 124 GLY A CA 1
ATOM 975 C C . GLY A 1 124 ? 22.123 -4.602 -13.976 1.00 83.88 124 GLY A C 1
ATOM 976 O O . GLY A 1 124 ? 22.050 -5.629 -13.313 1.00 83.88 124 GLY A O 1
ATOM 977 N N . LYS A 1 125 ? 22.842 -3.548 -13.562 1.00 88.25 125 LYS A N 1
ATOM 978 C CA . LYS A 1 125 ? 23.556 -3.497 -12.274 1.00 88.25 125 LYS A CA 1
ATOM 979 C C . LYS A 1 125 ? 22.750 -2.750 -11.212 1.00 88.25 125 LYS A C 1
ATOM 981 O O . LYS A 1 125 ? 22.448 -3.300 -10.159 1.00 88.25 125 LYS A O 1
ATOM 986 N N . CYS A 1 126 ? 22.389 -1.495 -11.481 1.00 88.00 126 CYS A N 1
ATOM 987 C CA . CYS A 1 126 ? 21.684 -0.650 -10.510 1.00 88.00 126 CYS A CA 1
ATOM 988 C C . CYS A 1 126 ? 20.154 -0.641 -10.680 1.00 88.00 126 CYS A C 1
ATOM 990 O O . CYS A 1 126 ? 19.463 -0.013 -9.874 1.00 88.00 126 CYS A O 1
ATOM 992 N N . HIS A 1 127 ? 19.627 -1.296 -11.722 1.00 86.88 127 HIS A N 1
ATOM 993 C CA . HIS A 1 127 ? 18.205 -1.355 -12.080 1.00 86.88 127 HIS A CA 1
ATOM 994 C C . HIS A 1 127 ? 17.540 0.025 -12.220 1.00 86.88 127 HIS A C 1
ATOM 996 O O . HIS A 1 127 ? 16.341 0.178 -11.997 1.00 86.88 127 HIS A O 1
ATOM 1002 N N . GLN A 1 128 ? 18.318 1.054 -12.567 1.00 85.38 128 GLN A N 1
ATOM 1003 C CA . GLN A 1 128 ? 17.798 2.381 -12.882 1.00 85.38 128 GLN A CA 1
ATOM 1004 C C . GLN A 1 128 ? 17.522 2.505 -14.370 1.00 85.38 128 GLN A C 1
ATOM 1006 O O . GLN A 1 128 ? 18.274 1.983 -15.190 1.00 85.38 128 GLN A O 1
ATOM 1011 N N . SER A 1 129 ? 16.455 3.223 -14.700 1.00 87.88 129 SER A N 1
ATOM 1012 C CA . SER A 1 129 ? 16.175 3.618 -16.070 1.00 87.88 129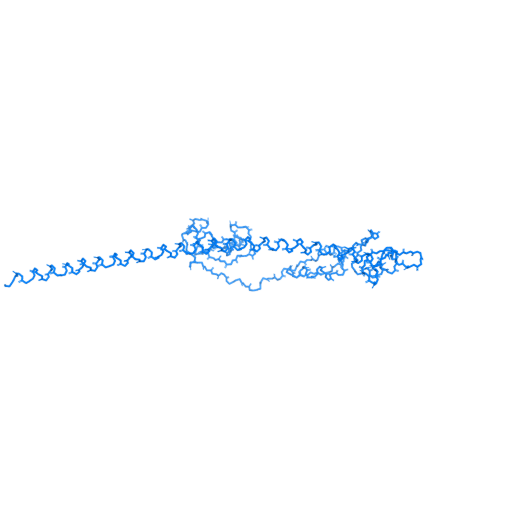 SER A CA 1
ATOM 1013 C C . SER A 1 129 ? 17.094 4.767 -16.452 1.00 87.88 129 SER A C 1
ATOM 1015 O O . SER A 1 129 ? 17.046 5.841 -15.853 1.00 87.88 129 SER A O 1
ATOM 1017 N N . VAL A 1 130 ? 17.971 4.506 -17.411 1.00 88.56 130 VAL A N 1
ATOM 1018 C CA . VAL A 1 130 ? 19.010 5.434 -17.857 1.00 88.56 130 VAL A CA 1
ATOM 1019 C C . VAL A 1 130 ? 19.147 5.353 -19.377 1.00 88.56 130 VAL A C 1
ATOM 1021 O O . VAL A 1 130 ? 18.840 4.308 -19.973 1.00 88.56 130 VAL A O 1
ATOM 1024 N N . PRO A 1 131 ? 19.553 6.447 -20.038 1.00 88.62 131 PRO A N 1
ATOM 1025 C CA . PRO A 1 131 ? 19.757 6.437 -21.473 1.00 88.62 131 PRO A CA 1
ATOM 1026 C C . PRO A 1 131 ? 20.975 5.582 -21.846 1.00 88.62 131 PRO A C 1
ATOM 1028 O O . PRO A 1 131 ? 21.967 5.506 -21.120 1.00 88.62 131 PRO A O 1
ATOM 1031 N N . LYS A 1 132 ? 20.885 4.941 -23.009 1.00 86.69 132 LYS A N 1
ATOM 1032 C CA . LYS A 1 132 ? 22.005 4.318 -23.704 1.00 86.69 132 LYS A CA 1
ATOM 1033 C C . LYS A 1 132 ? 22.658 5.313 -24.665 1.00 86.69 132 LYS A C 1
ATOM 1035 O O . LYS A 1 132 ? 21.963 6.147 -25.262 1.00 86.69 132 LYS A O 1
ATOM 1040 N N . ASP A 1 133 ? 23.971 5.193 -24.818 1.00 84.94 133 ASP A N 1
ATOM 1041 C CA . ASP A 1 133 ? 24.760 5.876 -25.842 1.00 84.94 133 ASP A CA 1
ATOM 1042 C C . ASP A 1 133 ? 24.608 5.198 -27.222 1.00 84.94 133 ASP A C 1
ATOM 1044 O O . ASP A 1 133 ? 23.897 4.199 -27.379 1.00 84.94 133 ASP A O 1
ATOM 1048 N N . SER A 1 134 ? 25.284 5.735 -28.243 1.00 82.50 134 SER A N 1
ATOM 1049 C CA . SER A 1 134 ? 25.284 5.180 -29.607 1.00 82.50 134 SER A CA 1
ATOM 1050 C C . SER A 1 134 ? 25.858 3.759 -29.697 1.00 82.50 134 SER A C 1
ATOM 1052 O O . SER A 1 134 ? 25.559 3.042 -30.649 1.00 82.50 134 SER A O 1
ATOM 1054 N N . ASN A 1 135 ? 26.661 3.350 -28.711 1.00 82.44 135 ASN A N 1
ATOM 1055 C CA . ASN A 1 135 ? 27.285 2.031 -28.621 1.00 82.44 135 ASN A CA 1
ATOM 1056 C C . ASN A 1 135 ? 26.442 1.047 -27.785 1.00 82.44 135 ASN A C 1
ATOM 1058 O O . ASN A 1 135 ? 26.823 -0.111 -27.624 1.00 82.44 135 ASN A O 1
ATOM 1062 N N . GLY A 1 136 ? 25.295 1.487 -27.253 1.00 78.12 136 GLY A N 1
ATOM 1063 C CA . GLY A 1 136 ? 24.413 0.685 -26.408 1.00 78.12 136 GLY A CA 1
ATOM 1064 C C . GLY A 1 136 ? 24.836 0.601 -24.937 1.00 78.12 136 GLY A C 1
ATOM 1065 O O . GLY A 1 136 ? 24.192 -0.131 -24.177 1.00 78.12 136 GLY A O 1
ATOM 1066 N N . ASN A 1 137 ? 25.866 1.342 -24.518 1.00 83.38 137 ASN A N 1
ATOM 1067 C CA . ASN A 1 137 ? 26.302 1.413 -23.126 1.00 83.38 137 ASN A CA 1
ATOM 1068 C C . ASN A 1 137 ? 25.413 2.367 -22.331 1.00 83.38 137 ASN A C 1
ATOM 1070 O O . ASN A 1 137 ? 24.942 3.378 -22.843 1.00 83.38 137 ASN A O 1
ATOM 1074 N N . PHE A 1 138 ? 25.199 2.052 -21.058 1.00 83.38 138 PHE A N 1
ATOM 1075 C CA . PHE A 1 138 ? 24.418 2.886 -20.154 1.00 83.38 138 PHE A CA 1
ATOM 1076 C C . PHE A 1 138 ? 25.215 4.127 -19.728 1.00 83.38 138 PHE A C 1
ATOM 1078 O O . PHE A 1 138 ? 26.296 4.005 -19.152 1.00 83.38 138 PHE A O 1
ATOM 1085 N N . GLU A 1 139 ? 24.666 5.314 -19.979 1.00 82.19 139 GLU A N 1
ATOM 1086 C CA . GLU A 1 139 ? 25.305 6.607 -19.709 1.00 82.19 139 GLU A CA 1
ATOM 1087 C C . GLU A 1 139 ? 25.085 7.036 -18.243 1.00 82.19 139 GLU A C 1
ATOM 1089 O O . GLU A 1 139 ? 24.344 7.976 -17.958 1.00 82.19 139 GLU A O 1
ATOM 1094 N N . HIS A 1 140 ? 25.668 6.302 -17.283 1.00 86.44 140 HIS A N 1
ATOM 1095 C CA . HIS A 1 140 ? 25.675 6.696 -15.865 1.00 86.44 140 HIS A CA 1
ATOM 1096 C C . HIS A 1 140 ? 26.754 5.977 -15.032 1.00 86.44 140 HIS A C 1
ATOM 1098 O O . HIS A 1 140 ? 27.195 4.875 -15.367 1.00 86.44 140 HIS A O 1
ATOM 1104 N N . ASP A 1 141 ? 27.100 6.546 -13.871 1.00 89.12 141 ASP A N 1
ATOM 1105 C CA . ASP A 1 141 ? 27.856 5.843 -12.830 1.00 89.12 141 ASP A CA 1
ATOM 1106 C C . ASP A 1 141 ? 26.895 5.062 -11.918 1.00 89.12 141 ASP A C 1
ATOM 1108 O O . ASP A 1 141 ? 26.083 5.629 -11.179 1.00 89.12 141 ASP A O 1
ATOM 1112 N N . CYS A 1 142 ? 26.974 3.730 -11.967 1.00 89.50 142 CYS A N 1
ATOM 1113 C CA . CYS A 1 142 ? 26.192 2.845 -11.103 1.00 89.50 142 CYS A CA 1
ATOM 1114 C C . CYS A 1 142 ? 26.440 3.110 -9.616 1.00 89.50 142 CYS A C 1
ATOM 1116 O O . CYS A 1 142 ? 25.502 3.041 -8.823 1.00 89.50 142 CYS A O 1
ATOM 1118 N N . VAL A 1 143 ? 27.691 3.368 -9.238 1.00 91.25 143 VAL A N 1
ATOM 1119 C CA . VAL A 1 143 ? 28.110 3.492 -7.843 1.00 91.25 143 VAL A CA 1
ATOM 1120 C C . VAL A 1 143 ? 27.548 4.773 -7.252 1.00 91.25 143 VAL A C 1
ATOM 1122 O O . VAL A 1 143 ? 26.900 4.721 -6.208 1.00 91.25 143 VAL A O 1
ATOM 1125 N N . GLU A 1 144 ? 27.734 5.905 -7.926 1.00 91.06 144 GLU A N 1
ATOM 1126 C CA . GLU A 1 144 ? 27.177 7.189 -7.490 1.00 91.06 144 GLU A CA 1
ATOM 1127 C C . GLU A 1 144 ? 25.645 7.146 -7.416 1.00 91.06 144 GLU A C 1
ATOM 1129 O O . GLU A 1 144 ? 25.045 7.518 -6.405 1.00 91.06 144 GLU A O 1
ATOM 1134 N N . SER A 1 145 ? 25.011 6.571 -8.439 1.00 89.69 145 SER A N 1
ATOM 1135 C CA . SER A 1 145 ? 23.558 6.401 -8.493 1.00 89.69 145 SER A CA 1
ATOM 1136 C C . SER A 1 145 ? 23.008 5.576 -7.321 1.00 89.69 145 SER A C 1
ATOM 1138 O O . SER A 1 145 ? 21.940 5.880 -6.783 1.00 89.69 145 SER A O 1
ATOM 1140 N N . LEU A 1 146 ? 23.719 4.516 -6.920 1.00 91.38 146 LEU A N 1
ATOM 1141 C CA . LEU A 1 146 ? 23.341 3.677 -5.780 1.00 91.38 146 LEU A CA 1
ATOM 1142 C C . LEU A 1 146 ? 23.635 4.356 -4.440 1.00 91.38 146 LEU A C 1
ATOM 1144 O O . LEU A 1 146 ? 22.816 4.243 -3.530 1.00 91.38 146 LEU A O 1
ATOM 1148 N N . LYS A 1 147 ? 24.749 5.089 -4.321 1.00 95.31 147 LYS A N 1
ATOM 1149 C CA . LYS A 1 147 ? 25.070 5.885 -3.124 1.00 95.31 147 LYS A CA 1
ATOM 1150 C C . LYS A 1 147 ? 23.976 6.908 -2.836 1.00 95.31 147 LYS A C 1
ATOM 1152 O O . LYS A 1 147 ? 23.462 6.934 -1.724 1.00 95.31 147 LYS A O 1
ATOM 1157 N N . LYS A 1 148 ? 23.543 7.661 -3.851 1.00 92.50 148 LYS A N 1
ATOM 1158 C CA . LYS A 1 148 ? 22.462 8.644 -3.704 1.00 92.50 148 LYS A CA 1
ATOM 1159 C C . LYS A 1 148 ? 21.154 8.002 -3.236 1.00 92.50 148 LYS A C 1
ATOM 1161 O O . LYS A 1 148 ? 20.538 8.475 -2.288 1.00 92.50 148 LYS A O 1
ATOM 1166 N N . LYS A 1 149 ? 20.758 6.875 -3.840 1.00 92.00 149 LYS A N 1
ATOM 1167 C CA . LYS A 1 149 ? 19.576 6.119 -3.386 1.00 92.00 149 LYS A CA 1
ATOM 1168 C C . LYS A 1 149 ? 19.716 5.632 -1.947 1.00 92.00 149 LYS A C 1
ATOM 1170 O O . LYS A 1 149 ? 18.740 5.632 -1.207 1.00 92.00 149 LYS A O 1
ATOM 1175 N N . LEU A 1 150 ? 20.907 5.190 -1.551 1.00 95.62 150 LEU A N 1
ATOM 1176 C CA . LEU A 1 150 ? 21.162 4.760 -0.182 1.00 95.62 150 LEU A CA 1
ATOM 1177 C C . LEU A 1 150 ? 20.997 5.928 0.800 1.00 95.62 150 LEU A C 1
ATOM 1179 O O . LEU A 1 150 ? 20.374 5.748 1.842 1.00 95.62 150 LEU A O 1
ATOM 1183 N N . GLU A 1 151 ? 21.499 7.113 0.458 1.00 96.94 151 GLU A N 1
ATOM 1184 C CA . GLU A 1 151 ? 21.319 8.330 1.257 1.00 96.94 151 GLU A CA 1
ATOM 1185 C C . GLU A 1 151 ? 19.840 8.728 1.361 1.00 96.94 151 GLU A C 1
ATOM 1187 O O . GLU A 1 151 ? 19.345 8.959 2.466 1.00 96.94 151 GLU A O 1
ATOM 1192 N N . GLU A 1 152 ? 19.108 8.727 0.244 1.00 96.44 152 GLU A N 1
ATOM 1193 C CA . GLU A 1 152 ? 17.659 8.976 0.212 1.00 96.44 152 GLU A CA 1
ATOM 1194 C C . GLU A 1 152 ? 16.903 7.976 1.103 1.00 96.44 152 GLU A C 1
ATOM 1196 O O . GLU A 1 152 ? 16.146 8.378 1.989 1.00 96.44 152 GLU A O 1
ATOM 1201 N N . PHE A 1 153 ? 17.180 6.674 0.966 1.00 95.94 153 PHE A N 1
ATOM 1202 C CA . PHE A 1 153 ? 16.567 5.646 1.810 1.00 95.94 153 PHE A CA 1
ATOM 1203 C C . PHE A 1 153 ? 16.912 5.810 3.292 1.00 95.94 153 PHE A C 1
ATOM 1205 O O . PHE A 1 153 ? 16.060 5.586 4.152 1.00 95.94 153 PHE A O 1
ATOM 1212 N N . GLN A 1 154 ? 18.138 6.211 3.625 1.00 97.75 154 GLN A N 1
ATOM 1213 C CA . GLN A 1 154 ? 18.524 6.479 5.011 1.00 97.75 154 GLN A CA 1
ATOM 1214 C C . GLN A 1 154 ? 17.759 7.671 5.599 1.00 97.75 154 GLN A C 1
ATOM 1216 O O . GLN A 1 154 ? 17.378 7.632 6.776 1.00 97.75 154 GLN A O 1
ATOM 1221 N N . LEU A 1 155 ? 17.521 8.721 4.810 1.00 97.38 155 LEU A N 1
ATOM 1222 C CA . LEU A 1 155 ? 16.705 9.864 5.224 1.00 97.38 155 LEU A CA 1
ATOM 1223 C C . LEU A 1 155 ? 15.246 9.452 5.444 1.00 97.38 155 LEU A C 1
ATOM 1225 O O . LEU A 1 155 ? 14.677 9.767 6.495 1.00 97.38 155 LEU A O 1
ATOM 1229 N N . ASP A 1 156 ? 14.672 8.685 4.519 1.00 97.31 156 ASP A N 1
ATOM 1230 C CA . ASP A 1 156 ? 13.298 8.183 4.621 1.00 97.31 156 ASP A CA 1
ATOM 1231 C C . ASP A 1 156 ? 13.105 7.241 5.813 1.00 97.31 156 ASP A C 1
ATOM 1233 O O . ASP A 1 156 ? 12.099 7.332 6.528 1.00 97.31 156 ASP A O 1
ATOM 1237 N N . LEU A 1 157 ? 14.086 6.375 6.087 1.00 97.94 157 LEU A N 1
ATOM 1238 C CA . LEU A 1 157 ? 14.093 5.518 7.272 1.00 97.94 157 LEU A CA 1
ATOM 1239 C C . LEU A 1 157 ? 14.108 6.351 8.555 1.00 97.94 157 LEU A C 1
ATOM 1241 O O . LEU A 1 157 ? 13.280 6.124 9.437 1.00 97.94 157 LEU A O 1
ATOM 1245 N N . LYS A 1 158 ? 14.981 7.362 8.654 1.00 97.56 158 LYS A N 1
ATOM 1246 C CA . LYS A 1 158 ? 15.026 8.265 9.820 1.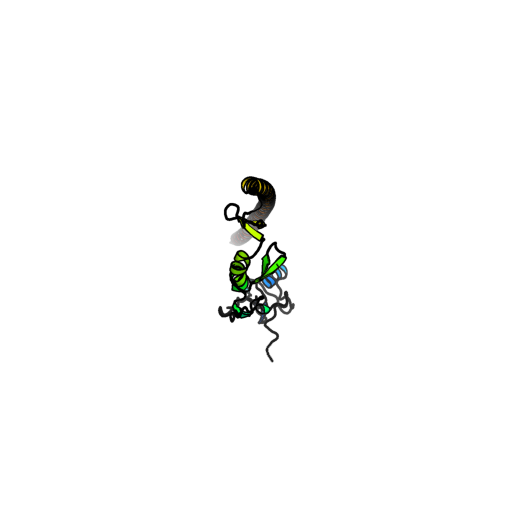00 97.56 158 LYS A CA 1
ATOM 1247 C C . LYS A 1 158 ? 13.711 9.028 10.000 1.00 97.56 158 LYS A C 1
ATOM 1249 O O . LYS A 1 158 ? 13.220 9.160 11.125 1.00 97.56 158 LYS A O 1
ATOM 1254 N N . ALA A 1 159 ? 13.118 9.514 8.911 1.00 97.56 159 ALA A N 1
ATOM 1255 C CA . ALA A 1 159 ? 11.832 10.205 8.944 1.00 97.56 159 ALA A CA 1
ATOM 1256 C C . ALA A 1 159 ? 10.694 9.272 9.390 1.00 97.56 159 ALA A C 1
ATOM 1258 O O . ALA A 1 159 ? 9.869 9.661 10.222 1.00 97.56 159 ALA A O 1
ATOM 1259 N N . SER A 1 160 ? 10.673 8.038 8.883 1.00 96.38 160 SER A N 1
ATOM 1260 C CA . SER A 1 160 ? 9.689 7.014 9.250 1.00 96.38 160 SER A CA 1
ATOM 1261 C C . SER A 1 160 ? 9.821 6.608 10.715 1.00 96.38 160 SER A C 1
ATOM 1263 O O . SER A 1 160 ? 8.829 6.639 11.437 1.00 96.38 160 SER A O 1
ATOM 1265 N N . GLN A 1 161 ? 11.043 6.370 11.198 1.00 97.56 161 GLN A N 1
ATOM 1266 C CA . GLN A 1 161 ? 11.317 6.090 12.611 1.00 97.56 161 GLN A CA 1
ATOM 1267 C C . GLN A 1 161 ? 10.875 7.240 13.525 1.00 97.56 161 GLN A C 1
ATOM 1269 O O . GLN A 1 161 ? 10.317 7.011 14.596 1.00 97.56 161 GLN A O 1
ATOM 1274 N N . LYS A 1 162 ? 11.090 8.499 13.120 1.00 97.12 162 LYS A N 1
ATOM 1275 C CA . LYS A 1 162 ? 10.621 9.663 13.888 1.00 97.12 162 LYS A CA 1
ATOM 1276 C C . LYS A 1 162 ? 9.091 9.719 13.956 1.00 97.12 162 LYS A C 1
ATOM 1278 O O . LYS A 1 162 ? 8.537 9.999 15.020 1.00 97.12 162 LYS A O 1
ATOM 1283 N N . LYS A 1 163 ? 8.410 9.451 12.837 1.00 97.38 163 LYS A N 1
ATOM 1284 C CA . LYS A 1 163 ? 6.941 9.374 12.786 1.00 97.38 163 LYS A CA 1
ATOM 1285 C C . LYS A 1 163 ? 6.417 8.242 13.668 1.00 97.38 163 LYS A C 1
ATOM 1287 O O . LYS A 1 163 ? 5.500 8.476 14.447 1.00 97.38 163 LYS A O 1
ATOM 1292 N N . GLU A 1 164 ? 7.023 7.063 13.583 1.00 97.50 164 GLU A N 1
ATOM 1293 C CA . GLU A 1 164 ? 6.675 5.896 14.394 1.00 97.50 164 GLU A CA 1
ATOM 1294 C C . GLU A 1 164 ? 6.809 6.197 15.889 1.00 97.50 164 GLU A C 1
ATOM 1296 O O . GLU A 1 164 ? 5.836 6.042 16.622 1.00 97.50 164 GLU A O 1
ATOM 1301 N N . LYS A 1 165 ? 7.949 6.745 16.333 1.00 97.62 165 LYS A N 1
ATOM 1302 C CA . LYS A 1 165 ? 8.146 7.162 17.733 1.00 97.62 165 LYS A CA 1
ATOM 1303 C C . LYS A 1 165 ? 7.065 8.138 18.201 1.00 97.62 165 LYS A C 1
ATOM 1305 O O . LYS A 1 165 ? 6.471 7.935 19.254 1.00 97.62 165 LYS A O 1
ATOM 1310 N N . SER A 1 166 ? 6.746 9.149 17.390 1.00 97.25 166 SER A N 1
ATOM 1311 C CA . SER A 1 166 ? 5.682 10.108 17.716 1.00 97.25 166 SER A CA 1
ATOM 1312 C C . SER A 1 166 ? 4.299 9.451 17.817 1.00 97.25 166 SER A C 1
ATOM 1314 O O . SER A 1 166 ? 3.499 9.826 18.676 1.00 97.25 166 SER A O 1
ATOM 1316 N N . LEU A 1 167 ? 3.993 8.479 16.952 1.00 98.12 167 LEU A N 1
ATOM 1317 C CA . LEU A 1 167 ? 2.739 7.726 17.011 1.00 98.12 167 LEU A CA 1
ATOM 1318 C C . LEU A 1 167 ? 2.679 6.828 18.248 1.00 98.12 167 LEU A C 1
ATOM 1320 O O . LEU A 1 167 ? 1.648 6.810 18.917 1.00 98.12 167 LEU A O 1
ATOM 1324 N N . VAL A 1 168 ? 3.775 6.148 18.587 1.00 97.50 168 VAL A N 1
ATOM 1325 C CA . VAL A 1 168 ? 3.883 5.317 19.795 1.00 97.50 168 VAL A CA 1
ATOM 1326 C C . VAL A 1 168 ? 3.701 6.163 21.056 1.00 97.50 168 VAL A C 1
ATOM 1328 O O . VAL A 1 168 ? 2.923 5.788 21.928 1.00 97.50 168 VAL A O 1
ATOM 1331 N N . GLU A 1 169 ? 4.319 7.344 21.133 1.00 97.88 169 GLU A N 1
ATOM 1332 C CA . GLU A 1 169 ? 4.118 8.278 22.251 1.00 97.88 169 GLU A CA 1
ATOM 1333 C C . GLU A 1 169 ? 2.658 8.732 22.378 1.00 97.88 169 GLU A C 1
ATOM 1335 O O . GLU A 1 169 ? 2.103 8.753 23.478 1.00 97.88 169 GLU A O 1
ATOM 1340 N N . LYS A 1 170 ? 2.006 9.080 21.261 1.00 97.81 170 LYS A N 1
ATOM 1341 C CA . LYS A 1 170 ? 0.573 9.425 21.257 1.00 97.81 170 LYS A CA 1
ATOM 1342 C C . LYS A 1 170 ? -0.286 8.247 21.712 1.00 97.81 170 LYS A C 1
ATOM 1344 O O . LYS A 1 170 ? -1.220 8.446 22.484 1.00 97.81 170 LYS A O 1
ATOM 1349 N N . MET A 1 171 ? 0.036 7.038 21.256 1.00 97.12 171 MET A N 1
ATOM 1350 C CA . MET A 1 171 ? -0.674 5.818 21.632 1.00 97.12 171 MET A CA 1
ATOM 1351 C C . MET A 1 171 ? -0.514 5.507 23.124 1.00 97.12 171 MET A C 1
ATOM 1353 O O . MET A 1 171 ? -1.503 5.176 23.770 1.00 97.12 171 MET A O 1
ATOM 1357 N N . SER A 1 172 ? 0.679 5.709 23.692 1.00 97.38 172 SER A N 1
ATOM 1358 C CA . SER A 1 172 ? 0.914 5.589 25.138 1.00 97.38 172 SER A CA 1
ATOM 1359 C C . SER A 1 172 ? 0.065 6.581 25.932 1.00 97.38 172 SER A C 1
ATOM 1361 O O . SER A 1 172 ? -0.588 6.185 26.889 1.00 97.38 172 SER A O 1
ATOM 1363 N N . LYS A 1 173 ? 0.001 7.850 25.506 1.00 97.56 173 LYS A N 1
ATOM 1364 C CA . LYS A 1 173 ? -0.829 8.867 26.178 1.00 97.56 173 LYS A CA 1
ATOM 1365 C C . LYS A 1 173 ? -2.316 8.510 26.156 1.00 97.56 173 LYS A C 1
ATOM 1367 O O . LYS A 1 173 ? -2.970 8.590 27.189 1.00 97.56 173 LYS A O 1
ATOM 1372 N N . MET A 1 174 ? -2.837 8.076 25.004 1.00 97.12 174 MET A N 1
ATOM 1373 C CA . MET A 1 174 ? -4.226 7.603 24.907 1.00 97.12 174 MET A CA 1
ATOM 1374 C C . MET A 1 174 ? -4.471 6.398 25.823 1.00 97.12 174 MET A C 1
ATOM 1376 O O . MET A 1 174 ? -5.497 6.338 26.495 1.00 97.12 174 MET A O 1
ATOM 1380 N N . HIS A 1 175 ? -3.518 5.466 25.895 1.00 96.69 175 HIS A N 1
ATOM 1381 C CA . HIS A 1 175 ? -3.617 4.313 26.784 1.00 96.69 175 HIS A CA 1
ATOM 1382 C C . HIS A 1 175 ? -3.643 4.721 28.265 1.00 96.69 175 HIS A C 1
ATOM 1384 O O . HIS A 1 175 ? -4.477 4.226 29.023 1.00 96.69 175 HIS A O 1
ATOM 1390 N N . ASP A 1 176 ? -2.789 5.659 28.682 1.00 97.38 176 ASP A N 1
ATOM 1391 C CA . ASP A 1 176 ? -2.761 6.165 30.059 1.00 97.38 176 ASP A CA 1
ATOM 1392 C C . ASP A 1 176 ? -4.086 6.848 30.446 1.00 97.38 176 ASP A C 1
ATOM 1394 O O . ASP A 1 176 ? -4.606 6.632 31.550 1.00 97.38 176 ASP A O 1
ATOM 1398 N N . GLU A 1 177 ? -4.675 7.624 29.529 1.00 97.25 177 GLU A N 1
ATOM 1399 C CA . GLU A 1 177 ? -5.996 8.242 29.704 1.00 97.25 177 GLU A CA 1
ATOM 1400 C C . GLU A 1 177 ? -7.109 7.191 29.854 1.00 97.25 177 GLU A C 1
ATOM 1402 O O . GLU A 1 177 ? -7.936 7.284 30.770 1.00 97.25 177 GLU A O 1
ATOM 1407 N N . GLU A 1 178 ? -7.112 6.157 29.007 1.00 97.44 178 GLU A N 1
ATOM 1408 C CA . GLU A 1 178 ? -8.057 5.038 29.103 1.00 97.44 178 GLU A CA 1
ATOM 1409 C C . GLU A 1 178 ? -7.916 4.288 30.435 1.00 97.44 178 GLU A C 1
ATOM 1411 O O . GLU A 1 178 ? -8.914 4.020 31.118 1.00 97.44 178 GLU A O 1
ATOM 1416 N N . VAL A 1 179 ? -6.684 3.994 30.856 1.00 97.44 179 VAL A N 1
ATOM 1417 C CA . VAL A 1 179 ? -6.399 3.327 32.134 1.00 97.44 179 VAL A CA 1
ATOM 1418 C C . VAL A 1 179 ? -6.905 4.165 33.310 1.00 97.44 179 VAL A C 1
ATOM 1420 O O . VAL A 1 179 ? -7.514 3.624 34.244 1.00 97.44 179 VAL A O 1
ATOM 1423 N N . LEU A 1 180 ? -6.701 5.484 33.282 1.00 97.19 180 LEU A N 1
ATOM 1424 C CA . LEU A 1 180 ? -7.202 6.386 34.319 1.00 97.19 180 LEU A CA 1
ATOM 1425 C C . LEU A 1 180 ? -8.735 6.398 34.365 1.00 97.19 180 LEU A C 1
ATOM 1427 O O . LEU A 1 180 ? -9.331 6.332 35.448 1.00 97.19 180 LEU A O 1
ATOM 1431 N N . LEU A 1 181 ? -9.386 6.423 33.201 1.00 97.25 181 LEU A N 1
ATOM 1432 C CA . LEU A 1 181 ? -10.840 6.373 33.094 1.00 97.25 181 LEU A CA 1
ATOM 1433 C C . LEU A 1 181 ? -11.401 5.079 33.708 1.00 97.25 181 LEU A C 1
ATOM 1435 O O . LEU A 1 181 ? -12.329 5.130 34.524 1.00 97.25 181 LEU A O 1
ATOM 1439 N N . VAL A 1 182 ? -10.797 3.930 33.394 1.00 97.50 182 VAL A N 1
ATOM 1440 C CA . VAL A 1 182 ? -11.176 2.628 33.967 1.00 97.50 182 VAL A CA 1
ATOM 1441 C C . VAL A 1 182 ? -10.997 2.616 35.489 1.00 97.50 182 VAL A C 1
ATOM 1443 O O . VAL A 1 182 ? -11.913 2.204 36.211 1.00 97.50 182 VAL A O 1
ATOM 1446 N N . LYS A 1 183 ? -9.873 3.127 36.012 1.00 97.00 183 LYS A N 1
ATOM 1447 C CA . LYS A 1 183 ? -9.631 3.246 37.466 1.00 97.00 183 LYS A CA 1
ATOM 1448 C C . LYS A 1 183 ? -10.684 4.116 38.162 1.00 97.00 183 LYS A C 1
ATOM 1450 O O . LYS A 1 183 ? -11.162 3.768 39.251 1.00 97.00 183 LYS A O 1
ATOM 1455 N N . ASN A 1 184 ? -11.093 5.213 37.526 1.00 96.12 184 ASN A N 1
ATOM 1456 C CA . ASN A 1 184 ? -12.131 6.106 38.040 1.00 96.12 184 ASN A CA 1
ATOM 1457 C C . ASN A 1 184 ? -13.502 5.418 38.092 1.00 96.12 184 ASN A C 1
ATOM 1459 O O . ASN A 1 184 ? -14.202 5.507 39.110 1.00 96.12 184 ASN A O 1
ATOM 1463 N N . PHE A 1 185 ? -13.877 4.684 37.041 1.00 96.50 185 PHE A N 1
ATOM 1464 C CA . PHE A 1 185 ? -15.107 3.889 37.041 1.00 96.50 185 PHE A CA 1
ATOM 1465 C C . PHE A 1 185 ? -15.081 2.789 38.104 1.00 96.50 185 PHE A C 1
ATOM 1467 O O . PHE A 1 185 ? -16.037 2.672 38.873 1.00 96.50 185 PHE A O 1
ATOM 1474 N N . ALA A 1 186 ? -13.979 2.045 38.228 1.00 96.25 186 ALA A N 1
ATOM 1475 C CA . ALA A 1 186 ? -13.824 1.015 39.254 1.00 9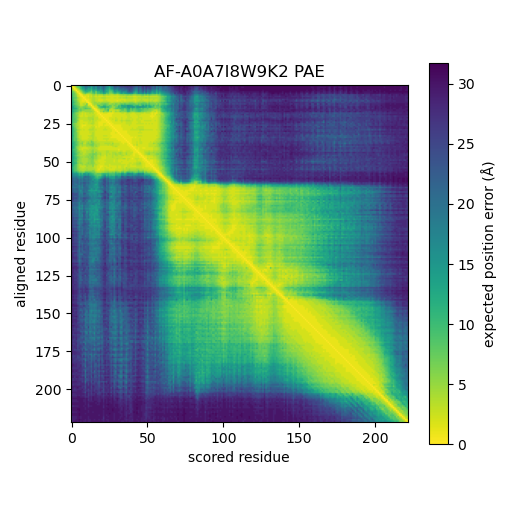6.25 186 ALA A CA 1
ATOM 1476 C C . ALA A 1 186 ? -13.982 1.591 40.673 1.00 96.25 186 ALA A C 1
ATOM 1478 O O . ALA A 1 186 ? -14.685 1.017 41.508 1.00 96.25 186 ALA A O 1
ATOM 1479 N N . SER A 1 187 ? -13.400 2.765 40.935 1.00 95.88 187 SER A N 1
ATOM 1480 C CA . SER A 1 187 ? -13.535 3.472 42.215 1.00 95.88 187 SER A CA 1
ATOM 1481 C C . SER A 1 187 ? -14.981 3.878 42.509 1.00 95.88 187 SER A C 1
ATOM 1483 O O . SER A 1 187 ? -15.466 3.677 43.625 1.00 95.88 187 SER A O 1
ATOM 1485 N N . LYS A 1 188 ? -15.708 4.401 41.511 1.00 96.25 188 LYS A N 1
ATOM 1486 C CA . LYS A 1 188 ? -17.142 4.710 41.648 1.00 96.25 188 LYS A CA 1
ATOM 1487 C C . LYS A 1 188 ? -17.962 3.454 41.936 1.00 96.25 188 LYS A C 1
ATOM 1489 O O . LYS A 1 188 ? -18.769 3.466 42.862 1.00 96.25 188 LYS A O 1
ATOM 1494 N N . ILE A 1 189 ? -17.722 2.364 41.207 1.00 96.50 189 ILE A N 1
ATOM 1495 C CA . ILE A 1 189 ? -18.408 1.080 41.421 1.00 96.50 189 ILE A CA 1
ATOM 1496 C C . ILE A 1 189 ? -18.185 0.583 42.854 1.00 96.50 189 ILE A C 1
ATOM 1498 O O . ILE A 1 189 ? -19.147 0.195 43.515 1.00 96.50 189 ILE A O 1
ATOM 1502 N N . ARG A 1 190 ? -16.949 0.656 43.372 1.00 95.69 190 ARG A N 1
ATOM 1503 C CA . ARG A 1 190 ? -16.651 0.308 44.773 1.00 95.69 190 ARG A CA 1
ATOM 1504 C C . ARG A 1 190 ? -17.467 1.157 45.753 1.00 95.69 190 ARG A C 1
ATOM 1506 O O . ARG A 1 190 ? -18.103 0.592 46.636 1.00 95.69 190 ARG A O 1
ATOM 1513 N N . LYS A 1 191 ? -17.523 2.483 45.561 1.00 95.31 191 LYS A N 1
ATOM 1514 C CA . LYS A 1 191 ? -18.328 3.390 46.406 1.00 95.31 191 LYS A CA 1
ATOM 1515 C C . LYS A 1 191 ? -19.815 3.019 46.399 1.00 95.31 191 LYS A C 1
ATOM 1517 O O . LYS A 1 191 ? -20.410 2.872 47.465 1.00 95.31 191 LYS A O 1
ATOM 1522 N N . TYR A 1 192 ? -20.405 2.817 45.219 1.00 94.00 192 TYR A N 1
ATOM 1523 C CA . TYR A 1 192 ? -21.809 2.406 45.104 1.00 94.00 192 TYR A CA 1
ATOM 1524 C C . TYR A 1 192 ? -22.067 1.042 45.750 1.00 94.00 192 TYR A C 1
ATOM 1526 O O . TYR A 1 192 ? -23.078 0.871 46.430 1.00 94.00 192 TYR A O 1
ATOM 1534 N N . ARG A 1 193 ? -21.138 0.090 45.608 1.00 96.06 193 ARG A N 1
ATOM 1535 C CA . ARG A 1 193 ? -21.232 -1.225 46.254 1.00 96.06 193 ARG A CA 1
ATOM 1536 C C . ARG A 1 193 ? -21.266 -1.102 47.779 1.00 96.06 193 ARG A C 1
ATOM 1538 O O . ARG A 1 193 ? -22.134 -1.707 48.401 1.00 96.06 193 ARG A O 1
ATOM 1545 N N . THR A 1 194 ? -20.390 -0.292 48.373 1.00 94.56 194 THR A N 1
ATOM 1546 C CA . THR A 1 194 ? -20.382 -0.048 49.827 1.00 94.56 194 THR A CA 1
ATOM 1547 C C . THR A 1 194 ? -21.687 0.590 50.304 1.00 94.56 194 THR A C 1
ATOM 1549 O O . THR A 1 194 ? -22.259 0.149 51.301 1.00 94.56 194 THR A O 1
ATOM 1552 N N . LEU A 1 195 ? -22.211 1.577 49.567 1.00 94.12 195 LEU A N 1
ATOM 1553 C CA . LEU A 1 195 ? -23.498 2.206 49.886 1.00 94.12 195 LEU A CA 1
ATOM 1554 C C . LEU A 1 195 ? -24.654 1.200 49.848 1.00 94.12 195 LEU A C 1
ATOM 1556 O O . LEU A 1 195 ? -25.473 1.180 50.768 1.00 94.12 195 LEU A O 1
ATOM 1560 N N . LEU A 1 196 ? -24.705 0.341 48.826 1.00 93.69 196 LEU A N 1
ATOM 1561 C CA . LEU A 1 196 ? -25.726 -0.703 48.705 1.00 93.69 196 LEU A CA 1
ATOM 1562 C C . LEU A 1 196 ? -25.663 -1.708 49.861 1.00 93.69 196 LEU A C 1
ATOM 1564 O O . LEU A 1 196 ? -26.707 -2.056 50.412 1.00 93.69 196 LEU A O 1
ATOM 1568 N N . ILE A 1 197 ? -24.461 -2.132 50.267 1.00 93.31 197 ILE A N 1
ATOM 1569 C CA . ILE A 1 197 ? -24.274 -3.007 51.436 1.00 93.31 197 ILE A CA 1
ATOM 1570 C C . ILE A 1 197 ? -24.819 -2.327 52.700 1.00 93.31 197 ILE A C 1
ATOM 1572 O O . ILE A 1 197 ? -25.614 -2.926 53.424 1.00 93.31 197 ILE A O 1
ATOM 1576 N N . GLY A 1 198 ? -24.471 -1.057 52.933 1.00 91.06 198 GLY A N 1
ATOM 1577 C CA . GLY A 1 198 ? -24.945 -0.306 54.100 1.00 91.06 198 GLY A CA 1
ATOM 1578 C C . GLY A 1 198 ? -26.458 -0.050 54.104 1.00 91.06 198 GLY A C 1
ATOM 1579 O O . GLY A 1 198 ? -27.091 -0.056 55.160 1.00 91.06 198 GLY A O 1
ATOM 1580 N N . LEU A 1 199 ? -27.077 0.164 52.939 1.00 90.94 199 LEU A N 1
ATOM 1581 C CA . LEU A 1 199 ? -28.539 0.256 52.822 1.00 90.94 199 LEU A CA 1
ATOM 1582 C C . LEU A 1 199 ? -29.212 -1.085 53.140 1.00 90.94 199 LEU A C 1
ATOM 1584 O O . LEU A 1 199 ? -30.217 -1.107 53.851 1.00 90.94 199 LEU A O 1
ATOM 1588 N N . ARG A 1 200 ? -28.635 -2.199 52.675 1.00 88.25 200 ARG A N 1
ATOM 1589 C CA . ARG A 1 200 ? -29.148 -3.548 52.946 1.00 88.25 200 ARG A CA 1
ATOM 1590 C C . ARG A 1 200 ? -29.058 -3.904 54.432 1.00 88.25 200 ARG A C 1
ATOM 1592 O O . ARG A 1 200 ? -30.045 -4.369 54.991 1.00 88.25 200 ARG A O 1
ATOM 1599 N N . ALA A 1 201 ? -27.931 -3.605 55.082 1.00 84.56 201 ALA A N 1
ATOM 1600 C CA . ALA A 1 201 ? -27.750 -3.810 56.522 1.00 84.56 201 ALA A CA 1
ATOM 1601 C C . ALA A 1 201 ? -28.753 -2.995 57.359 1.00 84.56 201 ALA A C 1
ATOM 1603 O O . ALA A 1 201 ? -29.371 -3.526 58.277 1.00 84.56 201 ALA A O 1
ATOM 1604 N N . ARG A 1 202 ? -28.992 -1.723 57.001 1.00 82.06 202 ARG A N 1
ATOM 1605 C CA . ARG A 1 202 ? -29.994 -0.878 57.678 1.00 82.06 202 ARG A CA 1
ATOM 1606 C C . ARG A 1 202 ? -31.422 -1.396 57.519 1.00 82.06 202 ARG A C 1
ATOM 1608 O O . ARG A 1 202 ? -32.210 -1.264 58.451 1.00 82.06 202 ARG A O 1
ATOM 1615 N N . LYS A 1 203 ? -31.761 -1.973 56.362 1.00 80.44 203 LYS A N 1
ATOM 1616 C CA . LYS A 1 203 ? -33.073 -2.595 56.14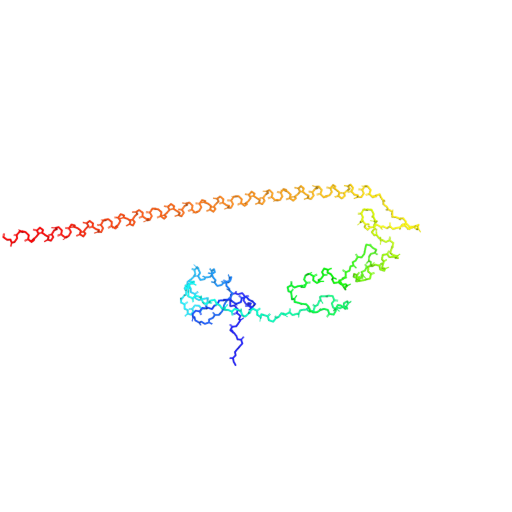2 1.00 80.44 203 LYS A CA 1
ATOM 1617 C C . LYS A 1 203 ? -33.261 -3.823 57.041 1.00 80.44 203 LYS A C 1
ATOM 1619 O O . LYS A 1 203 ? -34.250 -3.872 57.762 1.00 80.44 203 LYS A O 1
ATOM 1624 N N . LEU A 1 204 ? -32.270 -4.718 57.080 1.00 75.69 204 LEU A N 1
ATOM 1625 C CA . LEU A 1 204 ? -32.282 -5.905 57.946 1.00 75.69 204 LEU A CA 1
ATOM 1626 C C . LEU A 1 204 ? -32.349 -5.540 59.438 1.00 75.69 204 LEU A C 1
ATOM 1628 O O . LEU A 1 204 ? -33.105 -6.151 60.181 1.00 75.69 204 LEU A O 1
ATOM 1632 N N . GLY A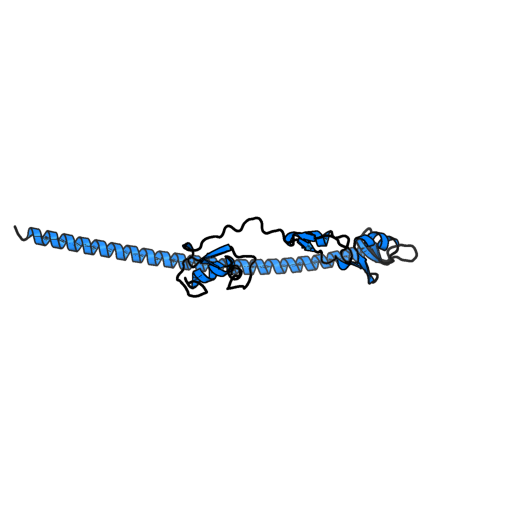 1 205 ? -31.627 -4.503 59.879 1.00 69.62 205 GLY A N 1
ATOM 1633 C CA . GLY A 1 205 ? -31.691 -4.030 61.268 1.00 69.62 205 GLY A CA 1
ATOM 1634 C C . GLY A 1 205 ? -33.040 -3.405 61.648 1.00 69.62 205 GLY A C 1
ATOM 1635 O O . GLY A 1 205 ? -33.513 -3.591 62.766 1.00 69.62 205 GLY A O 1
ATOM 1636 N N . ARG A 1 206 ? -33.702 -2.695 60.720 1.00 64.12 206 ARG A N 1
ATOM 1637 C CA . ARG A 1 206 ? -35.072 -2.196 60.941 1.00 64.12 206 ARG A CA 1
ATOM 1638 C C . ARG A 1 206 ? -36.090 -3.330 60.990 1.00 64.12 206 ARG A C 1
ATOM 1640 O O . ARG A 1 206 ? -36.991 -3.265 61.813 1.00 64.12 206 ARG A O 1
ATOM 1647 N N . GLU A 1 207 ? -35.951 -4.342 60.138 1.00 59.62 207 GLU A N 1
ATOM 1648 C CA . GLU A 1 207 ? -36.808 -5.533 60.153 1.00 59.62 207 GLU A CA 1
ATOM 1649 C C . GLU A 1 207 ? -36.613 -6.337 61.450 1.00 59.62 207 GLU A C 1
ATOM 1651 O O . GLU A 1 207 ? -37.602 -6.656 62.100 1.00 59.62 207 GLU A O 1
ATOM 1656 N N . GLY A 1 208 ? -35.371 -6.542 61.906 1.00 58.75 208 GLY A N 1
ATOM 1657 C CA . GLY A 1 208 ? -35.064 -7.194 63.187 1.00 58.75 208 GLY A CA 1
ATOM 1658 C C . GLY A 1 208 ? -35.604 -6.443 64.410 1.00 58.75 208 GLY A C 1
ATOM 1659 O O . GLY A 1 208 ? -36.252 -7.050 65.252 1.00 58.75 208 GLY A O 1
ATOM 1660 N N . ASN A 1 209 ? -35.448 -5.114 64.475 1.00 56.56 209 ASN A N 1
ATOM 1661 C CA . ASN A 1 209 ? -36.042 -4.306 65.554 1.00 56.56 209 ASN A CA 1
ATOM 1662 C C . ASN A 1 209 ? -37.580 -4.305 65.531 1.00 56.56 209 ASN A C 1
ATOM 1664 O O . ASN A 1 209 ? -38.206 -4.150 66.574 1.00 56.56 209 ASN A O 1
ATOM 1668 N N . ASN A 1 210 ? -38.203 -4.458 64.360 1.00 54.66 210 ASN A N 1
ATOM 1669 C CA . ASN A 1 210 ? -39.661 -4.514 64.234 1.00 54.66 210 ASN A CA 1
ATOM 1670 C C . ASN A 1 210 ? -40.222 -5.904 64.595 1.00 54.66 210 ASN A C 1
ATOM 1672 O O . ASN A 1 210 ? -41.366 -6.002 65.028 1.00 54.66 210 ASN A O 1
ATOM 1676 N N . VAL A 1 211 ? -39.418 -6.966 64.444 1.00 56.19 211 VAL A N 1
ATOM 1677 C CA . VAL A 1 211 ? -39.720 -8.316 64.952 1.00 56.19 211 VAL A CA 1
ATOM 1678 C C . VAL A 1 211 ? -39.530 -8.370 66.471 1.00 56.19 211 VAL A C 1
ATOM 1680 O O . VAL A 1 211 ? -40.470 -8.746 67.161 1.00 56.19 211 VAL A O 1
ATOM 1683 N N . ASN A 1 212 ? -38.413 -7.860 67.006 1.00 50.66 212 ASN A N 1
ATOM 1684 C CA . ASN A 1 212 ? -38.163 -7.811 68.456 1.00 50.66 212 ASN A CA 1
ATOM 1685 C C . ASN A 1 212 ? -39.226 -6.984 69.203 1.00 50.66 212 ASN A C 1
ATOM 1687 O O . ASN A 1 212 ? -39.726 -7.396 70.240 1.00 50.66 212 ASN A O 1
ATOM 1691 N N . ARG A 1 213 ? -39.653 -5.847 68.632 1.00 48.09 213 ARG A N 1
ATOM 1692 C CA . ARG A 1 213 ? -40.737 -5.025 69.196 1.00 48.09 213 ARG A CA 1
ATOM 1693 C C . ARG A 1 213 ? -42.115 -5.698 69.086 1.00 48.09 213 ARG A C 1
ATOM 1695 O O . ARG A 1 213 ? -43.026 -5.322 69.809 1.00 48.09 213 ARG A O 1
ATOM 1702 N N . ARG A 1 214 ? -42.307 -6.667 68.183 1.00 47.53 214 ARG A N 1
ATOM 1703 C CA . ARG A 1 214 ? -43.532 -7.485 68.133 1.00 47.53 214 ARG A CA 1
ATOM 1704 C C . ARG A 1 214 ? -43.487 -8.637 69.134 1.00 47.53 214 ARG A C 1
ATOM 1706 O O . ARG A 1 214 ? -44.531 -8.947 69.687 1.00 47.53 214 ARG A O 1
ATOM 1713 N N . GLU A 1 215 ? -42.323 -9.222 69.398 1.00 47.34 215 GLU A N 1
ATOM 1714 C CA . GLU A 1 215 ? -42.152 -10.261 70.424 1.00 47.34 215 GLU A CA 1
ATOM 1715 C C . GLU A 1 215 ? -42.235 -9.682 71.851 1.00 47.34 215 GLU A C 1
ATOM 1717 O O . GLU A 1 215 ? -42.977 -10.225 72.666 1.00 47.34 215 GLU A O 1
ATOM 1722 N N . GLU A 1 216 ? -41.645 -8.508 72.123 1.00 43.62 216 GLU A N 1
ATOM 1723 C CA . GLU A 1 216 ? -41.808 -7.796 73.411 1.00 43.62 216 GLU A CA 1
ATOM 1724 C C . GLU A 1 216 ? -43.270 -7.409 73.707 1.00 43.62 216 GLU A C 1
ATOM 1726 O O . GLU A 1 216 ? -43.691 -7.390 74.859 1.00 43.62 216 GLU A O 1
ATOM 1731 N N . VAL A 1 217 ? -44.084 -7.122 72.685 1.00 49.69 217 VAL A N 1
ATOM 1732 C CA . VAL A 1 217 ? -45.512 -6.794 72.872 1.00 49.69 217 VAL A CA 1
ATOM 1733 C C . VAL A 1 217 ? -46.359 -8.050 73.134 1.00 49.69 217 VAL A C 1
ATOM 1735 O O . VAL A 1 217 ? -47.431 -7.947 73.725 1.00 49.69 217 VAL A O 1
ATOM 1738 N N . VAL A 1 218 ? -45.886 -9.240 72.750 1.00 50.91 218 VAL A N 1
ATOM 1739 C CA . VAL A 1 218 ? -46.584 -10.514 73.005 1.00 50.91 218 VAL A CA 1
ATOM 1740 C C . VAL A 1 218 ? -46.239 -11.085 74.392 1.00 50.91 218 VAL A C 1
ATOM 1742 O O . VAL A 1 218 ? -47.084 -11.754 74.985 1.00 50.91 218 VAL A O 1
ATOM 1745 N N . GLU A 1 219 ? -45.068 -10.779 74.962 1.00 46.50 219 GLU A N 1
ATOM 1746 C CA . GLU A 1 219 ? -44.701 -11.191 76.334 1.00 46.50 219 GLU A CA 1
ATOM 1747 C C . GLU A 1 219 ? -45.326 -10.338 77.455 1.00 46.50 219 GLU A C 1
ATOM 1749 O O . GLU A 1 219 ? -45.437 -10.812 78.580 1.00 46.50 219 GLU A O 1
ATOM 1754 N N . VAL A 1 220 ? -45.823 -9.129 77.167 1.00 49.19 220 VAL A N 1
ATOM 1755 C CA . VAL A 1 220 ? -46.487 -8.252 78.164 1.00 49.19 220 VAL A CA 1
ATOM 1756 C C . VAL A 1 220 ? -47.993 -8.563 78.329 1.00 49.19 220 VAL A C 1
ATOM 1758 O O . VAL A 1 220 ? -48.684 -7.934 79.124 1.00 49.19 220 VAL A O 1
ATOM 1761 N N . CYS A 1 221 ? -48.531 -9.549 77.603 1.00 46.16 221 CYS A N 1
ATOM 1762 C CA . CYS A 1 221 ? -49.953 -9.935 77.639 1.00 46.16 221 CYS A CA 1
ATOM 1763 C C . CYS A 1 221 ? -50.216 -11.360 78.174 1.00 46.16 221 CYS A C 1
ATOM 1765 O O . CYS A 1 221 ? -51.203 -11.982 77.776 1.00 46.16 221 CYS A O 1
ATOM 1767 N N . LYS A 1 222 ? -49.371 -11.887 79.068 1.00 41.91 222 LYS A N 1
ATOM 1768 C CA . LYS A 1 222 ? -49.648 -13.126 79.818 1.00 41.91 222 LYS A CA 1
ATOM 1769 C C . LYS A 1 222 ? -49.673 -12.888 81.318 1.00 41.91 222 LYS A C 1
ATOM 1771 O O . LYS A 1 222 ? -48.839 -12.089 81.790 1.00 41.91 222 LYS A O 1
#

pLDDT: mean 84.78, std 14.62, range [35.03, 98.12]

Organism: NCBI:txid2664684

Sequence (222 aa):
MGLLNDICLICSNVSEISVRTPCGRKFCKSCLLPYVARKFSCPNRCCRIKLSDLEQLKIPKEKEVVKVRCKYSSFGCPAAVPLREMDSHVIDCKFRTVKCDCGRTMTASQLDDHWKICRWNLCGKCHQSVPKDSNGNFEHDCVESLKKKLEEFQLDLKASQKKEKSLVEKMSKMHDEEVLLVKNFASKIRKYRTLLIGLRARKLGREGNNVNRREEVVEVCK

Mean predicted aligned error: 16.6 Å

Foldseek 3Di:
DDDDQQAAPQPRDRPQFFKAAPVGGTHHPVRVVVVCVPPQADPVRPDGHHPVRIDTDPDPPPPPQQFCQAPLVVQPRPGGHRPVCNVVCQVVPQSNWDAAPVGDIGGNVCVVVCQVPDQFHQDPQQRDTAGADPVRDGPDDSVVVVVVVVVVVVVVVVVVVVVVVVVVVVVVVVVVVVVVVVVVVVVVVVVVVVVVVVVVVVVVVVVVVVVVVVVVVVVVPD

Solvent-accessible surface area (backbone atoms only — not comparable to full-atom values): 12960 Å² total; per-residue (Å²): 141,89,83,84,73,64,50,13,89,85,78,71,43,56,91,56,58,37,29,29,43,84,90,71,51,44,26,27,52,84,62,46,52,70,44,31,79,74,64,40,35,41,94,82,69,82,44,79,41,56,81,87,55,48,44,72,51,84,68,67,89,73,61,77,73,59,57,41,68,45,92,36,36,91,64,67,38,85,52,60,40,41,61,92,47,42,67,65,47,55,75,71,36,51,33,33,80,41,73,47,95,78,69,52,73,42,35,49,68,50,45,70,66,44,49,78,73,40,54,45,33,65,40,93,83,71,67,44,79,39,46,41,49,100,86,67,48,68,73,69,61,56,66,62,57,49,49,54,50,50,52,52,50,53,51,51,49,53,53,48,53,52,51,50,52,54,51,51,53,52,51,51,53,54,48,53,52,51,52,51,52,52,52,50,51,52,52,51,52,52,53,53,50,53,52,52,51,54,52,52,51,53,50,54,51,53,52,51,53,55,48,51,59,51,51,59,59,59,65,74,72,118